Protein AF-A0A941F313-F1 (afdb_monomer_lite)

Radius of gyration: 21.45 Å; chains: 1; bounding box: 63×32×60 Å

Secondary structure (DSSP, 8-state):
-PPPTT--HHHHHHHHHT---HHHHHHHHTHHHHHHTSHHHHHHHHHHHHHHHHHHHHH-S-HHHHHHHHHHHHHHHHHHHHHHHHHHHHHHHH---HHHHHHHHHSB-STT-BHHHHHHHHHHHHHHHHHHHHHHHHHHHHHHHHHTTS-TT---HHHHHHHHHHHHHHHHHHHHHHHHHHHHHHHHHHHHHHHHHHHHHT-

Sequence (203 aa):
MKPPKGLTPEQEKEWKQHHVSLSTLFRIYGGFMGFIESGYFWFALISAIALMSFNQLVFGFESYELIVSIKELLLSTFPSILGFNIGAYALVIGFGDKSVLDKIRAAKGTNNFSLFQTIGGTFAMSVLIQATTFGIAFILHIFIRSFGSVNLFDLSQHGINMANNFTAFILLFFSIYSVALIPKIVLNVFSFSQLFHYFSKNS

Organism: NCBI:txid2006564

Structure (mmCIF, N/CA/C/O backbone):
data_AF-A0A941F313-F1
#
_entry.id   AF-A0A941F313-F1
#
loop_
_atom_site.group_PDB
_atom_site.id
_atom_site.type_symbol
_atom_site.label_atom_id
_atom_site.label_alt_id
_atom_site.label_comp_id
_atom_site.label_asym_id
_atom_site.label_entity_id
_atom_site.label_seq_id
_atom_site.pdbx_PDB_ins_code
_atom_site.Cartn_x
_atom_site.Cartn_y
_atom_site.Cartn_z
_atom_site.occupancy
_atom_site.B_iso_or_equiv
_atom_site.auth_seq_id
_atom_site.auth_comp_id
_atom_site.auth_asym_id
_atom_site.auth_atom_id
_atom_site.pdbx_PDB_model_num
ATOM 1 N N . MET A 1 1 ? -24.349 11.023 -0.914 1.00 52.09 1 MET A N 1
ATOM 2 C CA . MET A 1 1 ? -25.672 10.513 -0.473 1.00 52.09 1 MET A CA 1
ATOM 3 C C . MET A 1 1 ? -26.477 11.665 0.107 1.00 52.09 1 MET A C 1
ATOM 5 O O . MET A 1 1 ? -25.893 12.461 0.827 1.00 52.09 1 MET A O 1
ATOM 9 N N . LYS A 1 2 ? -27.770 11.788 -0.221 1.00 55.38 2 LYS A N 1
ATOM 10 C CA . LYS A 1 2 ? -28.667 12.762 0.430 1.00 55.38 2 LYS A CA 1
ATOM 11 C C . LYS A 1 2 ? -29.110 12.220 1.801 1.00 55.38 2 LYS A C 1
ATOM 13 O O . LYS A 1 2 ? -29.227 10.999 1.917 1.00 55.38 2 LYS A O 1
ATOM 18 N N . PRO A 1 3 ? -29.343 13.079 2.809 1.00 57.69 3 PRO A N 1
ATOM 19 C CA . PRO A 1 3 ? -29.843 12.630 4.102 1.00 57.69 3 PRO A CA 1
ATOM 20 C C . PRO A 1 3 ? -31.217 11.957 3.959 1.00 57.69 3 PRO A C 1
ATOM 22 O O . PRO A 1 3 ? -32.025 12.400 3.133 1.00 57.69 3 PRO A O 1
ATOM 25 N N . PRO A 1 4 ? -31.495 10.898 4.743 1.00 69.44 4 PRO A N 1
ATOM 26 C CA . PRO A 1 4 ? -32.846 10.381 4.930 1.00 69.44 4 PRO A CA 1
ATOM 27 C C . PRO A 1 4 ? -33.814 11.522 5.273 1.00 69.44 4 PRO A C 1
ATOM 29 O O . PRO A 1 4 ? -33.499 12.387 6.090 1.00 69.44 4 PRO A O 1
ATOM 32 N N . LYS A 1 5 ? -34.990 11.552 4.637 1.00 71.44 5 LYS A N 1
ATOM 33 C CA . LYS A 1 5 ? -36.017 12.556 4.955 1.00 71.44 5 LYS A CA 1
ATOM 34 C C . LYS A 1 5 ? -36.589 12.278 6.351 1.00 71.44 5 LYS A C 1
ATOM 36 O O . LYS A 1 5 ? -36.898 11.130 6.649 1.00 71.44 5 LYS A O 1
ATOM 41 N N . GLY A 1 6 ? -36.772 13.325 7.159 1.00 79.00 6 GLY A N 1
ATOM 42 C CA . GLY A 1 6 ? -37.423 13.238 8.475 1.00 79.00 6 GLY A CA 1
ATOM 43 C C . GLY A 1 6 ? -36.493 13.034 9.679 1.00 79.00 6 GLY A C 1
ATOM 44 O O . GLY A 1 6 ? -36.980 12.649 10.735 1.00 79.00 6 GLY A O 1
ATOM 45 N N . LEU A 1 7 ? -35.184 13.276 9.544 1.00 73.31 7 LEU A N 1
ATOM 46 C CA . LEU A 1 7 ? -34.250 13.240 10.678 1.00 73.31 7 LEU A CA 1
ATOM 47 C C . LEU A 1 7 ? -34.512 14.403 11.645 1.00 73.31 7 LEU A C 1
ATOM 49 O O . LEU A 1 7 ? -34.724 15.538 11.213 1.00 73.31 7 LEU A O 1
ATOM 53 N N . THR A 1 8 ? -34.452 14.135 12.950 1.00 84.56 8 THR A N 1
ATOM 54 C CA . THR A 1 8 ? -34.406 15.203 13.960 1.00 84.56 8 THR A CA 1
ATOM 55 C C . THR A 1 8 ? -33.087 15.986 13.847 1.00 84.56 8 THR A C 1
ATOM 57 O O . THR A 1 8 ? -32.112 15.458 13.309 1.00 84.56 8 THR A O 1
ATOM 60 N N . PRO A 1 9 ? -32.986 17.221 14.375 1.00 77.56 9 PRO A N 1
ATOM 61 C CA . PRO A 1 9 ? -31.741 17.998 14.330 1.00 77.56 9 PRO A CA 1
ATOM 62 C C . PRO A 1 9 ? -30.532 17.273 14.947 1.00 77.56 9 PRO A C 1
ATOM 64 O O . PRO A 1 9 ? -29.408 17.424 14.470 1.00 77.56 9 PRO A O 1
ATOM 67 N N . GLU A 1 10 ? -30.755 16.451 15.977 1.00 70.19 10 GLU A N 1
ATOM 68 C CA . GLU A 1 10 ? -29.727 15.599 16.590 1.00 70.19 10 GLU A CA 1
ATOM 69 C C . GLU A 1 10 ? -29.316 14.445 15.671 1.00 70.19 10 GLU A C 1
ATOM 71 O O . GLU A 1 10 ? -28.125 14.227 15.461 1.00 70.19 10 GLU A O 1
ATOM 76 N N . GLN A 1 11 ? -30.279 13.774 15.037 1.00 72.12 11 GLN A N 1
ATOM 77 C CA . GLN A 1 11 ? -30.007 12.701 14.079 1.00 72.12 11 GLN A CA 1
ATOM 78 C C . GLN A 1 11 ? -29.377 13.221 12.781 1.00 72.12 11 GLN A C 1
ATOM 80 O O . GLN A 1 11 ? -28.590 12.525 12.148 1.00 72.12 11 GLN A O 1
ATOM 85 N N . GLU A 1 12 ? -29.684 14.451 12.368 1.00 73.00 12 GLU A N 1
ATOM 86 C CA . GLU A 1 12 ? -29.040 15.099 11.226 1.00 73.00 12 GLU A CA 1
ATOM 87 C C . GLU A 1 12 ? -27.592 15.488 11.560 1.00 73.00 12 GLU A C 1
ATOM 89 O O . GLU A 1 12 ? -26.701 15.380 10.711 1.00 73.00 12 GLU A O 1
ATOM 94 N N . LYS A 1 13 ? -27.334 15.886 12.813 1.00 66.06 13 LYS A N 1
ATOM 95 C CA . LYS A 1 13 ? -25.987 16.137 13.337 1.00 66.06 13 LYS A CA 1
ATOM 96 C C . LYS A 1 13 ? -25.173 14.842 13.417 1.00 66.06 13 LYS A C 1
ATOM 98 O O . LYS A 1 13 ? -24.043 14.833 12.934 1.00 66.06 13 LYS A O 1
ATOM 103 N N . GLU A 1 14 ? -25.754 13.749 13.915 1.00 61.72 14 GLU A N 1
ATOM 104 C CA . GLU A 1 14 ? -25.150 12.410 13.875 1.00 61.72 14 GLU A CA 1
ATOM 105 C C . GLU A 1 14 ? -24.926 11.933 12.433 1.00 61.72 14 GLU A C 1
ATOM 107 O O . GLU A 1 14 ? -23.831 11.501 12.091 1.00 61.72 14 GLU A O 1
ATOM 112 N N . TRP A 1 15 ? -25.900 12.079 11.532 1.00 67.44 15 TRP A N 1
ATOM 113 C CA . TRP A 1 15 ? -25.769 11.667 10.128 1.00 67.44 15 TRP A CA 1
ATOM 114 C C . TRP A 1 15 ? -24.650 12.423 9.395 1.00 67.44 15 TRP A C 1
ATOM 116 O O . TRP A 1 15 ? -23.871 11.816 8.656 1.00 67.44 15 TRP A O 1
ATOM 126 N N . LYS A 1 16 ? 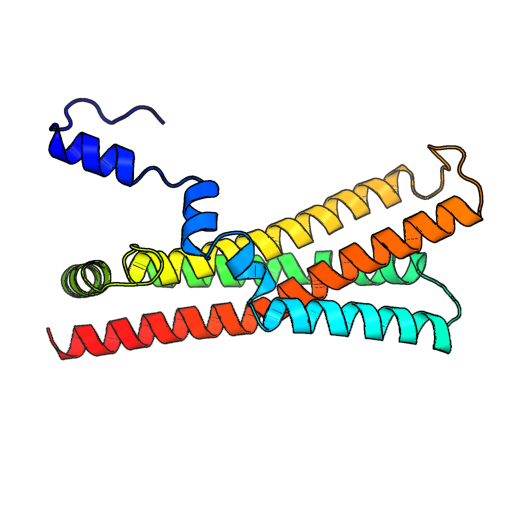-24.516 13.737 9.634 1.00 63.72 16 LYS A N 1
ATOM 127 C CA . LYS A 1 16 ? -23.398 14.544 9.111 1.00 63.72 16 LYS A CA 1
ATOM 128 C C . LYS A 1 16 ? -22.059 14.143 9.743 1.00 63.72 16 LYS A C 1
ATOM 130 O O . LYS A 1 16 ? -21.044 14.175 9.052 1.00 63.72 16 LYS A O 1
ATOM 135 N N . GLN A 1 17 ? -22.044 13.730 11.012 1.00 59.31 17 GLN A N 1
ATOM 136 C CA . GLN A 1 17 ? -20.851 13.201 11.689 1.00 59.31 17 GLN A CA 1
ATOM 137 C C . GLN A 1 17 ? -20.464 11.786 11.224 1.00 59.31 17 GLN A C 1
ATOM 139 O O . GLN A 1 17 ? -19.280 11.453 11.208 1.00 59.31 17 GLN A O 1
ATOM 144 N N . HIS A 1 18 ? -21.430 10.975 10.792 1.00 59.66 18 HIS A N 1
ATOM 145 C CA . HIS A 1 18 ? -21.235 9.618 10.277 1.00 59.66 18 HIS A CA 1
ATOM 146 C C . HIS A 1 18 ? -20.991 9.561 8.761 1.00 59.66 18 HIS A C 1
ATOM 148 O O . HIS A 1 18 ? -20.978 8.473 8.182 1.00 59.66 18 HIS A O 1
ATOM 154 N N . HIS A 1 19 ? -20.752 10.699 8.096 1.00 62.47 19 HIS A N 1
ATOM 155 C CA . HIS A 1 19 ? -20.313 10.694 6.703 1.00 62.47 19 HIS A CA 1
ATOM 156 C C . HIS A 1 19 ? -18.875 10.163 6.615 1.00 62.47 19 HIS A C 1
ATOM 158 O O . HIS A 1 19 ? -17.895 10.875 6.848 1.00 62.47 19 HIS A O 1
ATOM 164 N N . VAL A 1 20 ? -18.747 8.871 6.318 1.00 64.56 20 VAL A N 1
ATOM 165 C CA . VAL A 1 20 ? -17.449 8.207 6.190 1.00 64.56 20 VAL A CA 1
ATOM 166 C C . VAL A 1 20 ? -16.851 8.562 4.831 1.00 64.56 20 VAL A C 1
ATOM 168 O O . VAL A 1 20 ? -17.223 8.005 3.802 1.00 64.56 20 VAL A O 1
ATOM 171 N N . SER A 1 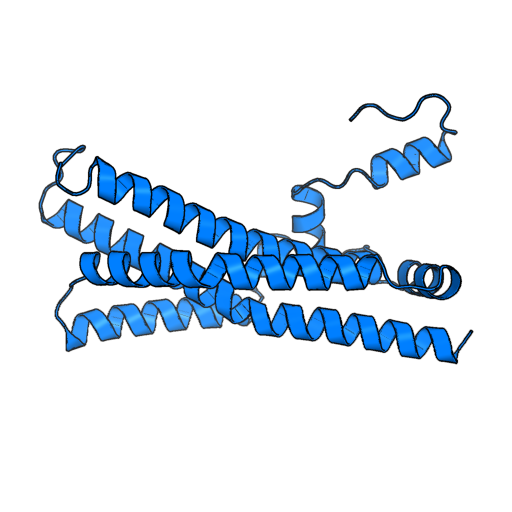21 ? -15.927 9.517 4.823 1.00 79.56 21 SER A N 1
ATOM 172 C CA . SER A 1 21 ? -15.068 9.822 3.680 1.00 79.56 21 SER A CA 1
ATOM 173 C C . SER A 1 21 ? -13.702 9.151 3.845 1.00 79.56 21 SER A C 1
ATOM 175 O O . SER A 1 21 ? -13.268 8.844 4.960 1.00 79.56 21 SER A O 1
ATOM 177 N N . LEU A 1 22 ? -12.966 8.998 2.738 1.00 80.81 22 LEU A N 1
ATOM 178 C CA . LEU A 1 22 ? -11.551 8.604 2.782 1.00 80.81 22 LEU A CA 1
ATOM 179 C C . LEU A 1 22 ? -10.724 9.546 3.673 1.00 80.81 22 LEU A C 1
ATOM 181 O O . LEU A 1 22 ? -9.824 9.095 4.374 1.00 80.81 22 LEU A O 1
ATOM 185 N N . SER A 1 23 ? -11.067 10.838 3.715 1.00 83.06 23 SER A N 1
ATOM 186 C CA . SER A 1 23 ? -10.410 11.804 4.602 1.00 83.06 23 SER A CA 1
ATOM 187 C C . SER A 1 23 ? -10.669 11.527 6.087 1.00 83.06 23 SER A C 1
ATOM 189 O O . SER A 1 23 ? -9.765 11.702 6.902 1.00 83.06 23 SER A O 1
ATOM 191 N N . THR A 1 24 ? -11.858 11.037 6.453 1.00 83.62 24 THR A N 1
ATOM 192 C CA . THR A 1 24 ? -12.152 10.603 7.825 1.00 83.62 24 THR A CA 1
ATOM 193 C C . THR A 1 24 ? -11.325 9.374 8.195 1.00 83.62 24 THR A C 1
ATOM 195 O O . THR A 1 24 ? -10.709 9.373 9.258 1.00 83.62 24 THR A O 1
ATOM 198 N N . LEU A 1 25 ? -11.232 8.367 7.316 1.00 85.44 25 LEU A N 1
ATOM 199 C CA . LEU A 1 25 ? -10.379 7.187 7.536 1.00 85.44 25 LEU A CA 1
ATOM 200 C C . LEU A 1 25 ? -8.902 7.568 7.687 1.00 85.44 25 LEU A C 1
ATOM 202 O O . LEU A 1 25 ? -8.230 7.105 8.608 1.00 85.44 25 LEU A O 1
ATOM 206 N N . PHE A 1 26 ? -8.425 8.478 6.839 1.00 86.06 26 PHE A N 1
ATOM 207 C CA . PHE A 1 26 ? -7.071 9.010 6.917 1.00 86.06 26 PHE A CA 1
ATOM 208 C C . PHE A 1 26 ? -6.812 9.719 8.251 1.00 86.06 26 PHE A C 1
ATOM 210 O O . PHE A 1 26 ? -5.786 9.483 8.884 1.00 86.06 26 PHE A O 1
ATOM 217 N N . ARG A 1 27 ? -7.759 10.533 8.737 1.00 86.00 27 ARG A N 1
ATOM 218 C CA . ARG A 1 27 ? -7.644 11.198 10.044 1.00 86.00 27 ARG A CA 1
ATOM 219 C C . ARG A 1 27 ? -7.661 10.202 11.206 1.00 86.00 27 ARG A C 1
ATOM 221 O O . ARG A 1 27 ? -6.891 10.374 12.145 1.00 86.00 27 ARG A O 1
ATOM 228 N N . ILE A 1 28 ? -8.492 9.158 11.137 1.00 85.25 28 ILE A N 1
ATOM 229 C CA . ILE A 1 28 ? -8.522 8.085 12.145 1.00 85.25 28 ILE A CA 1
ATOM 230 C C . ILE A 1 28 ? -7.154 7.398 12.238 1.00 85.25 28 ILE A C 1
ATOM 232 O O . ILE A 1 28 ? -6.649 7.199 13.339 1.00 85.25 28 ILE A O 1
ATOM 236 N N . TYR A 1 29 ? -6.529 7.108 11.094 1.00 84.62 29 TYR A N 1
ATOM 237 C CA . TYR A 1 29 ? -5.205 6.482 11.026 1.00 84.62 29 TYR A CA 1
ATOM 238 C C . TYR A 1 29 ? -4.069 7.347 11.604 1.00 84.62 29 TYR A C 1
ATOM 240 O O . TYR A 1 29 ? -2.994 6.828 11.883 1.00 84.62 29 TYR A O 1
ATOM 248 N N . GLY A 1 30 ? -4.297 8.649 11.815 1.00 83.50 30 GLY A N 1
ATOM 249 C CA . GLY A 1 30 ? -3.277 9.605 12.269 1.00 83.50 30 GLY A CA 1
ATOM 250 C C . GLY A 1 30 ? -2.768 10.540 11.170 1.00 83.50 30 GLY A C 1
ATOM 251 O O . GLY A 1 30 ? -1.753 11.211 11.343 1.00 83.50 30 GLY A O 1
ATOM 252 N N . GLY A 1 31 ? -3.464 10.600 10.032 1.00 86.38 31 GLY A N 1
ATOM 253 C CA . GLY A 1 31 ? -3.063 11.404 8.884 1.00 86.38 31 GLY A CA 1
ATOM 254 C C . GLY A 1 31 ? -1.699 10.987 8.343 1.00 86.38 31 GLY A C 1
ATOM 255 O O . GLY A 1 31 ? -1.272 9.855 8.544 1.00 86.38 31 GLY A O 1
ATOM 256 N N . PHE A 1 32 ? -1.004 11.910 7.675 1.00 82.00 32 PHE A N 1
ATOM 257 C CA . PHE A 1 32 ? 0.300 11.640 7.058 1.00 82.00 32 PHE A CA 1
ATOM 258 C C . PHE A 1 32 ? 1.376 11.298 8.096 1.00 82.00 32 PHE A C 1
ATOM 260 O O . PHE A 1 32 ? 2.177 10.393 7.875 1.00 82.00 32 PHE A O 1
ATOM 267 N N . MET A 1 33 ? 1.342 11.957 9.259 1.00 80.06 33 MET A N 1
ATOM 268 C CA . MET A 1 33 ? 2.268 11.652 10.352 1.00 80.06 33 MET A CA 1
ATOM 269 C C . MET A 1 33 ? 2.080 10.229 10.872 1.00 80.06 33 MET A C 1
ATOM 271 O O . MET A 1 33 ? 3.067 9.527 11.049 1.00 80.06 33 MET A O 1
ATOM 275 N N . GLY A 1 34 ? 0.840 9.736 10.966 1.00 80.19 34 GLY A N 1
ATOM 276 C CA . GLY A 1 34 ? 0.574 8.341 11.331 1.00 80.19 34 GLY A CA 1
ATOM 277 C C . GLY A 1 34 ? 1.206 7.308 10.383 1.00 80.19 34 GLY A C 1
ATOM 278 O O . GLY A 1 34 ? 1.482 6.183 10.800 1.00 80.19 34 GLY A O 1
ATOM 279 N N . PHE A 1 35 ? 1.481 7.668 9.122 1.00 81.38 35 PHE A N 1
ATOM 280 C CA . PHE A 1 35 ? 2.252 6.814 8.210 1.00 81.38 35 PHE A CA 1
ATOM 281 C C . PHE A 1 35 ? 3.739 6.841 8.542 1.00 81.38 35 PHE A C 1
ATOM 283 O O . PHE A 1 35 ? 4.324 5.780 8.753 1.00 81.38 35 PHE A O 1
ATOM 290 N N . ILE A 1 36 ? 4.334 8.033 8.596 1.00 83.12 36 ILE A N 1
ATOM 291 C CA . ILE A 1 36 ? 5.783 8.203 8.769 1.00 83.12 36 ILE A CA 1
ATOM 292 C C . ILE A 1 36 ? 6.237 7.757 10.158 1.00 83.12 36 ILE A C 1
ATOM 294 O O . ILE A 1 36 ? 7.287 7.143 10.289 1.00 83.12 36 ILE A O 1
ATOM 298 N N . GLU A 1 37 ? 5.449 8.003 11.198 1.00 84.62 37 GLU A N 1
ATOM 299 C CA . GLU A 1 37 ? 5.772 7.572 12.561 1.00 84.62 37 GLU A CA 1
ATOM 300 C C . GLU A 1 37 ? 5.622 6.055 12.745 1.00 84.62 37 GLU A C 1
ATOM 302 O O . GLU A 1 37 ? 6.087 5.492 13.736 1.00 84.62 37 GLU A O 1
ATOM 307 N N . SER A 1 38 ? 4.998 5.353 11.791 1.00 86.31 38 SER A N 1
ATOM 308 C CA . SER A 1 38 ? 4.838 3.907 11.894 1.00 86.31 38 SER A CA 1
ATOM 309 C C . SER A 1 38 ? 6.169 3.184 11.665 1.00 86.31 38 SER A C 1
ATOM 311 O O . SER A 1 38 ? 6.825 3.354 10.639 1.00 86.31 38 SER A O 1
ATOM 313 N N . GLY A 1 39 ? 6.539 2.284 12.583 1.00 90.06 39 GLY A N 1
ATOM 314 C CA . GLY A 1 39 ? 7.723 1.430 12.409 1.00 90.06 39 GLY A CA 1
ATOM 315 C C . GLY A 1 39 ? 7.681 0.598 11.118 1.00 90.06 39 GLY A C 1
ATOM 316 O O . GLY A 1 39 ? 8.715 0.338 10.512 1.00 90.06 39 GLY A O 1
ATOM 317 N N . TYR A 1 40 ? 6.479 0.258 10.640 1.00 92.81 40 TYR A N 1
ATOM 318 C CA . TYR A 1 40 ? 6.262 -0.437 9.368 1.00 92.81 40 TYR A CA 1
ATOM 319 C C . TYR A 1 40 ? 6.715 0.377 8.149 1.00 92.81 40 TYR A C 1
ATOM 321 O O . TYR A 1 40 ? 7.214 -0.204 7.189 1.00 92.81 40 TYR A O 1
ATOM 329 N N . PHE A 1 41 ? 6.553 1.706 8.176 1.00 94.12 41 PHE A N 1
ATOM 330 C CA . PHE A 1 41 ? 6.991 2.582 7.089 1.00 94.12 41 PHE A CA 1
ATOM 331 C C . PHE A 1 41 ? 8.514 2.587 6.979 1.00 94.12 41 PHE A C 1
ATOM 333 O O . PHE A 1 41 ? 9.051 2.324 5.906 1.00 94.12 41 PHE A O 1
ATOM 340 N N . TRP A 1 42 ? 9.211 2.809 8.097 1.00 95.19 42 TRP A N 1
ATOM 341 C CA . TRP A 1 42 ? 10.676 2.807 8.124 1.00 95.19 42 TRP A CA 1
ATOM 342 C C . TRP A 1 42 ? 11.256 1.438 7.802 1.00 95.19 42 TRP A C 1
ATOM 344 O O . TRP A 1 42 ? 12.210 1.352 7.033 1.00 95.19 42 TRP A O 1
ATOM 354 N N . PHE A 1 43 ? 10.647 0.366 8.313 1.00 95.75 43 PHE A N 1
ATOM 355 C CA . PHE A 1 43 ? 11.015 -0.995 7.938 1.00 95.75 43 PHE A CA 1
ATOM 356 C C . PHE A 1 43 ? 10.913 -1.207 6.422 1.00 95.75 43 PHE A C 1
ATOM 358 O O . PHE A 1 43 ? 11.860 -1.702 5.811 1.00 95.75 43 PHE A O 1
ATOM 365 N N . ALA A 1 44 ? 9.804 -0.795 5.801 1.00 97.00 44 ALA A N 1
ATOM 366 C CA . ALA A 1 44 ? 9.616 -0.930 4.361 1.00 97.00 44 ALA A CA 1
ATOM 367 C C . ALA A 1 44 ? 10.595 -0.069 3.556 1.00 97.00 44 ALA A C 1
ATOM 369 O O . ALA A 1 44 ? 11.157 -0.547 2.574 1.00 97.00 44 ALA A O 1
ATOM 370 N N . LEU A 1 45 ? 10.837 1.169 3.990 1.00 96.69 45 LEU A N 1
ATOM 371 C CA . LEU A 1 45 ? 11.765 2.088 3.336 1.00 96.69 45 LEU A CA 1
ATOM 372 C C . LEU A 1 45 ? 13.200 1.554 3.368 1.00 96.69 45 LEU A C 1
ATOM 374 O O . LEU A 1 45 ? 13.838 1.447 2.324 1.00 96.69 45 LEU A O 1
ATOM 378 N N . ILE A 1 46 ? 13.687 1.174 4.552 1.00 97.25 46 ILE A N 1
ATOM 379 C CA . ILE A 1 46 ? 15.041 0.638 4.733 1.00 97.25 46 ILE A CA 1
ATOM 380 C C . ILE A 1 46 ? 15.198 -0.666 3.948 1.00 97.25 46 ILE A C 1
ATOM 382 O O . ILE A 1 46 ? 16.192 -0.836 3.248 1.00 97.25 46 ILE A O 1
ATOM 386 N N . SER A 1 47 ? 14.203 -1.558 4.000 1.00 96.62 47 SER A N 1
ATOM 387 C CA . SER A 1 47 ? 14.241 -2.827 3.264 1.00 96.62 47 SER A CA 1
ATOM 388 C C . SER A 1 47 ? 14.240 -2.618 1.748 1.00 96.62 47 SER A C 1
ATOM 390 O O . SER A 1 47 ? 14.983 -3.294 1.043 1.00 96.62 47 SER A O 1
ATOM 392 N N . ALA A 1 48 ? 13.454 -1.665 1.235 1.00 96.56 48 ALA A N 1
ATOM 393 C CA . ALA A 1 48 ? 13.426 -1.344 -0.190 1.00 96.56 48 ALA A CA 1
ATOM 394 C C . ALA A 1 48 ? 14.771 -0.783 -0.671 1.00 96.56 48 ALA A C 1
ATOM 396 O O . ALA A 1 48 ? 15.279 -1.221 -1.701 1.00 96.56 48 ALA A O 1
ATOM 397 N N . ILE A 1 49 ? 15.374 0.136 0.092 1.00 95.62 49 ILE A N 1
ATOM 398 C CA . ILE A 1 49 ? 16.707 0.675 -0.213 1.00 95.62 49 ILE A CA 1
ATOM 399 C C . ILE A 1 49 ? 17.749 -0.448 -0.176 1.00 95.62 49 ILE A C 1
ATOM 401 O O . ILE A 1 49 ? 18.507 -0.600 -1.129 1.00 95.62 49 ILE A O 1
ATOM 405 N N . ALA A 1 50 ? 17.751 -1.271 0.875 1.00 95.31 50 ALA A N 1
ATOM 406 C CA . ALA A 1 50 ? 18.703 -2.366 1.028 1.00 95.31 50 ALA A CA 1
ATOM 407 C C . ALA A 1 50 ? 18.615 -3.379 -0.125 1.00 95.31 50 ALA A C 1
ATOM 409 O O . ALA A 1 50 ? 19.641 -3.767 -0.677 1.00 95.31 50 ALA A O 1
ATOM 410 N N . LEU A 1 51 ? 17.403 -3.770 -0.528 1.00 93.12 51 LEU A N 1
ATOM 411 C CA . LEU A 1 51 ? 17.190 -4.698 -1.641 1.00 93.12 51 LEU A CA 1
ATOM 412 C C . LEU A 1 51 ? 17.559 -4.087 -2.998 1.00 93.12 51 LEU A C 1
ATOM 414 O O . LEU A 1 51 ? 18.142 -4.786 -3.824 1.00 93.12 51 LEU A O 1
ATOM 418 N N . MET A 1 52 ? 17.286 -2.797 -3.221 1.00 92.25 52 MET A N 1
ATOM 419 C CA . MET A 1 52 ? 17.738 -2.082 -4.423 1.00 92.25 52 MET A CA 1
ATOM 420 C C . MET A 1 52 ? 19.269 -2.040 -4.500 1.00 92.25 52 MET A C 1
ATOM 422 O O . MET A 1 52 ? 19.845 -2.390 -5.529 1.00 92.25 52 MET A O 1
ATOM 426 N N . SER A 1 53 ? 19.940 -1.669 -3.405 1.00 91.25 53 SER A N 1
ATOM 427 C CA . SER A 1 53 ? 21.405 -1.653 -3.335 1.00 91.25 53 SER A CA 1
ATOM 428 C C . SER A 1 53 ? 22.002 -3.049 -3.511 1.00 91.25 53 SER A C 1
ATOM 430 O O . SER A 1 53 ? 22.996 -3.209 -4.214 1.00 91.25 53 SER A O 1
ATOM 432 N N . PHE A 1 54 ? 21.383 -4.074 -2.923 1.00 90.12 54 PHE A N 1
ATOM 433 C CA . PHE A 1 54 ? 21.806 -5.461 -3.094 1.00 90.12 54 PHE A CA 1
ATOM 434 C C . PHE A 1 54 ? 21.650 -5.935 -4.545 1.00 90.12 54 PHE A C 1
ATOM 436 O O . PHE A 1 54 ? 22.583 -6.512 -5.099 1.00 90.12 54 PHE A O 1
ATOM 443 N N . ASN A 1 55 ? 20.514 -5.644 -5.188 1.00 87.00 55 ASN A N 1
ATOM 444 C CA . ASN A 1 55 ? 20.290 -5.976 -6.596 1.00 87.00 55 ASN A CA 1
ATOM 445 C C . ASN A 1 55 ? 21.343 -5.318 -7.502 1.00 87.00 55 ASN A C 1
ATOM 447 O O . ASN A 1 55 ? 21.918 -5.986 -8.360 1.00 87.00 55 ASN A O 1
ATOM 451 N N . GLN A 1 56 ? 21.661 -4.045 -7.245 1.00 86.31 56 GLN A N 1
ATOM 452 C CA . GLN A 1 56 ? 22.714 -3.323 -7.953 1.00 86.31 56 GLN A CA 1
ATOM 453 C C . GLN A 1 56 ? 24.098 -3.971 -7.781 1.00 86.31 56 GLN A C 1
ATOM 455 O O . GLN A 1 56 ? 24.841 -4.053 -8.756 1.00 86.31 56 GLN A O 1
ATOM 460 N N . LEU A 1 57 ? 24.449 -4.421 -6.572 1.00 88.44 57 LEU A N 1
ATOM 461 C CA . LEU A 1 57 ? 25.760 -5.012 -6.278 1.00 88.44 57 LEU A CA 1
ATOM 462 C C . LEU A 1 57 ? 25.942 -6.422 -6.856 1.00 88.44 57 LEU A C 1
ATOM 464 O O . LEU A 1 57 ? 27.055 -6.767 -7.242 1.00 88.44 57 LEU A O 1
ATOM 468 N N . VAL A 1 58 ? 24.882 -7.237 -6.886 1.00 85.44 58 VAL A N 1
ATOM 469 C CA . VAL A 1 58 ? 24.975 -8.663 -7.252 1.00 85.44 58 VAL A CA 1
ATOM 470 C C . VAL A 1 58 ? 24.711 -8.913 -8.733 1.00 85.44 58 VAL A C 1
ATOM 472 O O . VAL A 1 58 ? 25.445 -9.677 -9.353 1.00 85.44 58 VAL A O 1
ATOM 475 N N . PHE A 1 59 ? 23.670 -8.296 -9.295 1.00 77.31 59 PHE A N 1
ATOM 476 C CA . PHE A 1 59 ? 23.187 -8.620 -10.643 1.00 77.31 59 PHE A CA 1
ATOM 477 C C . PHE A 1 59 ? 23.540 -7.559 -11.685 1.00 77.31 59 PHE A C 1
ATOM 479 O O . PHE A 1 59 ? 23.448 -7.827 -12.873 1.00 77.31 59 PHE A O 1
ATOM 486 N N . GLY A 1 60 ? 23.978 -6.370 -11.257 1.00 70.75 60 GLY A N 1
ATOM 487 C CA . GLY A 1 60 ? 24.269 -5.267 -12.169 1.00 70.75 60 GLY A CA 1
ATOM 488 C C . GLY A 1 60 ? 22.995 -4.696 -12.797 1.00 70.75 60 GLY A C 1
ATOM 489 O O . GLY A 1 60 ? 22.637 -5.042 -13.907 1.00 70.75 60 GLY A O 1
ATOM 490 N N . PHE A 1 61 ? 22.324 -3.787 -12.082 1.00 68.19 61 PHE A N 1
ATOM 491 C CA . PHE A 1 61 ? 21.213 -2.939 -12.557 1.00 68.19 61 PHE A CA 1
ATOM 492 C C . PHE A 1 61 ? 20.233 -3.555 -13.583 1.00 68.19 61 PHE A C 1
ATOM 494 O O . PHE A 1 61 ? 20.069 -3.048 -14.691 1.00 68.19 61 PHE A O 1
ATOM 501 N N . GLU A 1 62 ? 19.462 -4.558 -13.164 1.00 82.88 62 GLU A N 1
ATOM 502 C CA . GLU A 1 62 ? 18.336 -5.092 -13.951 1.00 82.88 62 GLU A CA 1
ATOM 503 C C . GLU A 1 62 ? 16.982 -4.684 -13.353 1.00 82.88 62 GLU A C 1
ATOM 505 O O . GLU A 1 62 ? 16.113 -5.494 -13.027 1.00 82.88 62 GLU A O 1
ATOM 510 N N . SER A 1 63 ? 16.772 -3.374 -13.186 1.00 88.12 63 SER A N 1
ATOM 511 C CA . SER A 1 63 ? 15.558 -2.852 -12.539 1.00 88.12 63 SER A CA 1
ATOM 512 C C . SER A 1 63 ? 14.268 -3.157 -13.301 1.00 88.12 63 SER A C 1
ATOM 514 O O . SER A 1 63 ? 13.210 -3.245 -12.682 1.00 88.12 63 SER A O 1
ATOM 516 N N . TYR A 1 64 ? 14.340 -3.371 -14.617 1.00 90.12 64 TYR A N 1
ATOM 517 C CA . TYR A 1 64 ? 13.184 -3.813 -15.396 1.00 90.12 64 TYR A CA 1
ATOM 518 C C . TYR A 1 64 ? 12.738 -5.234 -15.018 1.00 90.12 64 TYR A C 1
ATOM 520 O O . TYR A 1 64 ? 11.553 -5.458 -14.773 1.00 90.12 64 TYR A O 1
ATOM 528 N N . GLU A 1 65 ? 13.669 -6.183 -14.895 1.00 90.06 65 GLU A N 1
ATOM 529 C CA . GLU A 1 65 ? 13.344 -7.558 -14.493 1.00 90.06 65 GLU A CA 1
ATOM 530 C C . GLU A 1 65 ? 12.793 -7.616 -13.068 1.00 90.06 65 GLU A C 1
ATOM 532 O O . GLU A 1 65 ? 11.823 -8.330 -12.786 1.00 90.06 65 GLU A O 1
ATOM 537 N N . LEU A 1 66 ? 13.350 -6.788 -12.179 1.00 91.50 66 LEU A N 1
ATOM 538 C CA . LEU A 1 66 ? 12.841 -6.622 -10.824 1.00 91.50 66 LEU A CA 1
ATOM 539 C C . LEU A 1 66 ? 11.389 -6.114 -10.828 1.00 91.50 66 LEU A C 1
ATOM 541 O O . LEU A 1 66 ? 10.551 -6.653 -10.105 1.00 91.50 66 LEU A O 1
ATOM 545 N N . ILE A 1 67 ? 11.062 -5.126 -11.670 1.00 94.56 67 ILE A N 1
ATOM 546 C CA . ILE A 1 67 ? 9.684 -4.638 -11.837 1.00 94.56 67 ILE A CA 1
ATOM 547 C C . ILE A 1 67 ? 8.755 -5.765 -12.286 1.00 94.56 67 ILE A C 1
ATOM 549 O O . ILE A 1 67 ? 7.684 -5.934 -11.698 1.00 94.56 67 ILE A O 1
ATOM 553 N N . VAL A 1 68 ? 9.140 -6.524 -13.317 1.00 94.62 68 VAL A N 1
ATOM 554 C CA . VAL A 1 68 ? 8.321 -7.620 -13.857 1.00 94.62 68 VAL A CA 1
ATOM 555 C C . VAL A 1 68 ? 8.056 -8.667 -12.775 1.00 94.62 68 VAL A C 1
ATOM 557 O O . VAL A 1 68 ? 6.897 -9.012 -12.541 1.00 94.62 68 VAL A O 1
ATOM 560 N N . SER A 1 69 ? 9.098 -9.065 -12.045 1.00 93.62 69 SER A N 1
ATOM 561 C CA . SER A 1 69 ? 9.022 -10.070 -10.981 1.00 93.62 69 SER A CA 1
ATOM 562 C C . SER A 1 69 ? 8.123 -9.629 -9.822 1.00 93.62 69 SER A C 1
ATOM 564 O O . SER A 1 69 ? 7.226 -10.364 -9.404 1.00 93.62 69 SER A O 1
ATOM 566 N N . ILE A 1 70 ? 8.310 -8.404 -9.312 1.00 95.25 70 ILE A N 1
ATOM 567 C CA . ILE A 1 70 ? 7.498 -7.878 -8.203 1.00 95.25 70 ILE A CA 1
ATOM 568 C C . ILE A 1 70 ? 6.037 -7.743 -8.634 1.00 95.25 70 ILE A C 1
ATOM 570 O O . ILE A 1 70 ? 5.132 -8.153 -7.909 1.00 95.25 70 ILE A O 1
ATOM 574 N N . LYS A 1 71 ? 5.790 -7.195 -9.825 1.00 96.56 71 LYS A N 1
ATOM 575 C CA . LYS A 1 71 ? 4.445 -7.046 -10.388 1.00 96.56 71 LYS A CA 1
ATOM 576 C C . LYS A 1 71 ? 3.714 -8.386 -10.458 1.00 96.56 71 LYS A C 1
ATOM 578 O O . LYS A 1 71 ? 2.552 -8.465 -10.069 1.00 96.56 71 LYS A O 1
ATOM 583 N N . GLU A 1 72 ? 4.361 -9.426 -10.973 1.00 96.44 72 GLU A N 1
ATOM 584 C CA . GLU A 1 72 ? 3.764 -10.760 -11.097 1.00 96.44 72 GLU A CA 1
ATOM 585 C C . GLU A 1 72 ? 3.467 -11.387 -9.734 1.00 96.44 72 GLU A C 1
ATOM 587 O O . GLU A 1 72 ? 2.386 -11.950 -9.529 1.00 96.44 72 GLU A O 1
ATOM 592 N N . LEU A 1 73 ? 4.369 -11.205 -8.768 1.00 96.31 73 LEU A N 1
ATOM 593 C CA . LEU A 1 73 ? 4.137 -11.619 -7.390 1.00 96.31 73 LEU A CA 1
ATOM 594 C C . LEU A 1 73 ? 2.922 -10.900 -6.786 1.00 96.31 73 LEU A C 1
ATOM 596 O O . LEU A 1 73 ? 2.054 -11.543 -6.198 1.00 96.31 73 LEU A O 1
ATOM 600 N N . LEU A 1 74 ? 2.809 -9.582 -6.963 1.00 96.94 74 LEU A N 1
ATOM 601 C CA . LEU A 1 74 ? 1.662 -8.812 -6.476 1.00 96.94 74 LEU A CA 1
ATOM 602 C C . LEU A 1 74 ? 0.352 -9.284 -7.114 1.00 96.94 74 LEU A C 1
ATOM 604 O O . LEU A 1 74 ? -0.622 -9.528 -6.406 1.00 96.94 74 LEU A O 1
ATOM 608 N N . LEU A 1 75 ? 0.323 -9.451 -8.438 1.00 97.31 75 LEU A N 1
ATOM 609 C CA . LEU A 1 75 ? -0.886 -9.858 -9.158 1.00 97.31 75 LEU A CA 1
ATOM 610 C C . LEU A 1 75 ? -1.365 -11.266 -8.792 1.00 97.31 75 LEU A C 1
ATOM 612 O O . LEU A 1 75 ? -2.569 -11.514 -8.812 1.00 97.31 75 LEU A O 1
ATOM 616 N N . SER A 1 76 ? -0.446 -12.168 -8.447 1.00 96.81 76 SER A N 1
ATOM 617 C CA . SER A 1 76 ? -0.774 -13.542 -8.050 1.00 96.81 76 SER A CA 1
ATOM 618 C C . SER A 1 76 ? -1.160 -13.677 -6.573 1.00 96.81 76 SER A C 1
ATOM 620 O O . SER A 1 76 ? -1.973 -14.534 -6.236 1.00 96.81 76 SER A O 1
ATOM 622 N N . THR A 1 77 ? -0.621 -12.835 -5.684 1.00 94.94 77 THR A N 1
ATOM 623 C CA . THR A 1 77 ? -0.787 -13.006 -4.227 1.00 94.94 77 THR A CA 1
ATOM 624 C C . THR A 1 77 ? -1.778 -12.033 -3.586 1.00 94.94 77 THR A C 1
ATOM 626 O O . THR A 1 77 ? -2.534 -12.424 -2.692 1.00 94.94 77 THR A O 1
ATOM 629 N N . PHE A 1 78 ? -1.830 -10.773 -4.031 1.00 94.69 78 PHE A N 1
ATOM 630 C CA . PHE A 1 78 ? -2.625 -9.740 -3.356 1.00 94.69 78 PHE A CA 1
ATOM 631 C C . PHE A 1 78 ? -4.141 -9.924 -3.457 1.00 94.69 78 PHE A C 1
ATOM 633 O O . PHE A 1 78 ? -4.800 -9.594 -2.471 1.00 94.69 78 PHE A O 1
A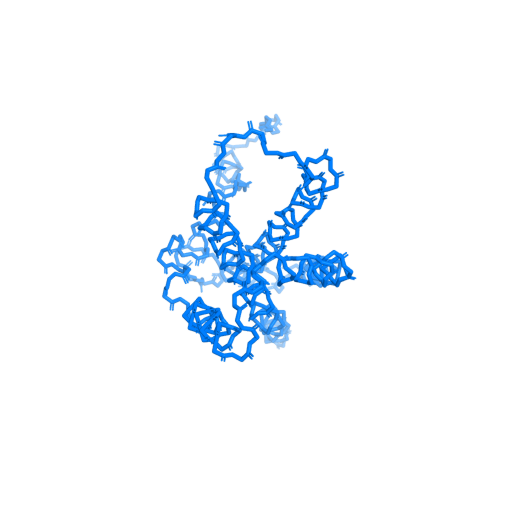TOM 640 N N . PRO A 1 79 ? -4.733 -10.468 -4.540 1.00 95.38 79 PRO A N 1
ATOM 641 C CA . PRO A 1 79 ? -6.170 -10.742 -4.561 1.00 95.38 79 PRO A CA 1
ATOM 642 C C . PRO A 1 79 ? -6.619 -11.631 -3.393 1.00 95.38 79 PRO A C 1
ATOM 644 O O . PRO A 1 79 ? -7.603 -11.321 -2.722 1.00 95.38 79 PRO A O 1
ATOM 647 N N . SER A 1 80 ? -5.852 -12.682 -3.090 1.00 94.19 80 SER A N 1
ATOM 648 C CA . SER A 1 80 ? -6.125 -13.591 -1.972 1.00 94.19 80 SER A CA 1
ATOM 649 C C . SER A 1 80 ? -5.959 -12.901 -0.616 1.00 94.19 80 SER A C 1
ATOM 651 O O . SER A 1 80 ? -6.812 -13.052 0.258 1.00 94.19 80 SER A O 1
ATOM 653 N N . ILE A 1 81 ? -4.901 -12.098 -0.445 1.00 92.44 81 ILE A N 1
ATOM 654 C CA . ILE A 1 81 ? -4.651 -11.335 0.792 1.00 92.44 81 ILE A CA 1
ATOM 655 C C . ILE A 1 81 ? -5.768 -10.311 1.035 1.00 92.44 81 ILE A C 1
ATOM 657 O O . ILE A 1 81 ? -6.286 -10.205 2.146 1.00 92.44 81 ILE A O 1
ATOM 661 N N . LEU A 1 82 ? -6.175 -9.578 -0.002 1.00 93.75 82 LEU A N 1
ATOM 662 C CA . LEU A 1 82 ? -7.260 -8.601 0.072 1.00 93.75 82 LEU A CA 1
ATOM 663 C C . LEU A 1 82 ? -8.599 -9.273 0.372 1.00 93.75 82 LEU A C 1
ATOM 665 O O . LEU A 1 82 ? -9.332 -8.790 1.232 1.00 93.75 82 LEU A O 1
ATOM 669 N N . GLY A 1 83 ? -8.899 -10.401 -0.279 1.00 91.31 83 GLY A N 1
ATOM 670 C CA . GLY A 1 83 ? -10.098 -11.191 -0.001 1.00 91.31 83 GLY A CA 1
ATOM 671 C C . GLY A 1 83 ? -10.152 -11.666 1.451 1.00 91.31 83 GLY A C 1
ATOM 672 O O . GLY A 1 83 ? -11.169 -11.482 2.121 1.00 91.31 83 GLY A O 1
ATOM 673 N N . PHE A 1 84 ? -9.036 -12.189 1.969 1.00 89.38 84 PHE A N 1
ATOM 674 C CA . PHE A 1 84 ? -8.911 -12.575 3.374 1.00 89.38 84 PHE A CA 1
ATOM 675 C C . PHE A 1 84 ? -9.133 -11.386 4.318 1.00 89.38 84 PHE A C 1
ATOM 677 O O . PHE A 1 84 ? -9.930 -11.487 5.250 1.00 89.38 84 PHE A O 1
ATOM 684 N N . ASN A 1 85 ? -8.497 -10.240 4.060 1.00 90.00 85 ASN A N 1
ATOM 685 C CA . ASN A 1 85 ? -8.628 -9.064 4.920 1.00 90.00 85 ASN A CA 1
ATOM 686 C C . ASN A 1 85 ? -10.054 -8.490 4.891 1.00 90.00 85 ASN A C 1
ATOM 688 O O . ASN A 1 85 ? -10.620 -8.185 5.936 1.00 90.00 85 ASN A O 1
ATOM 692 N N . ILE A 1 86 ? -10.694 -8.392 3.726 1.00 88.81 86 ILE A N 1
ATOM 693 C CA . ILE A 1 86 ? -12.093 -7.942 3.641 1.00 88.81 86 ILE A CA 1
ATOM 694 C C . ILE A 1 86 ? -13.021 -8.920 4.377 1.00 88.81 86 ILE A C 1
ATOM 696 O O . ILE A 1 86 ? -13.907 -8.483 5.112 1.00 88.81 86 ILE A O 1
ATOM 700 N N . GLY A 1 87 ? -12.786 -10.230 4.247 1.00 87.44 87 GLY A N 1
ATOM 701 C CA . GLY A 1 87 ? -13.521 -11.256 4.988 1.00 87.44 87 GLY A CA 1
ATOM 702 C C . GLY A 1 87 ? -13.358 -11.119 6.504 1.00 87.44 87 GLY A C 1
ATOM 703 O O . GLY A 1 87 ? -14.351 -11.084 7.230 1.00 87.44 87 GLY A O 1
ATOM 704 N N . ALA A 1 88 ? -12.124 -10.956 6.988 1.00 83.50 88 ALA A N 1
ATOM 705 C CA . ALA A 1 88 ? -11.838 -10.734 8.404 1.00 83.50 88 ALA A CA 1
ATOM 706 C C . ALA A 1 88 ? -12.526 -9.464 8.936 1.00 83.50 88 ALA A C 1
ATOM 708 O O . ALA A 1 88 ? -13.089 -9.477 10.030 1.00 83.50 88 ALA A O 1
ATOM 709 N N . TYR A 1 89 ? -12.545 -8.388 8.146 1.00 82.81 89 TYR A N 1
ATOM 710 C CA . TYR A 1 89 ? -13.248 -7.154 8.500 1.00 82.81 89 TYR A CA 1
ATOM 711 C C . TYR A 1 89 ? -14.757 -7.349 8.617 1.00 82.81 89 TYR A C 1
ATOM 713 O O . TYR A 1 89 ? -15.373 -6.892 9.578 1.00 82.81 89 TYR A O 1
ATOM 721 N N . ALA A 1 90 ? -15.351 -8.044 7.645 1.00 83.81 90 ALA A N 1
ATOM 722 C CA . ALA A 1 90 ? -16.776 -8.336 7.636 1.00 83.81 90 ALA A CA 1
ATOM 723 C C . ALA A 1 90 ? -17.180 -9.188 8.847 1.00 83.81 90 ALA A C 1
ATOM 725 O O . ALA A 1 90 ? -18.216 -8.922 9.449 1.00 83.81 90 ALA A O 1
ATOM 726 N N . LEU A 1 91 ? -16.343 -10.150 9.251 1.00 78.69 91 LEU A N 1
ATOM 727 C CA . LEU A 1 91 ? -16.552 -10.926 10.475 1.00 78.69 91 LEU A CA 1
ATOM 728 C C . LEU A 1 91 ? -16.481 -10.039 11.722 1.00 78.69 91 LEU A C 1
ATOM 730 O O . LEU A 1 91 ? -17.384 -10.085 12.548 1.00 78.69 91 LEU A O 1
ATOM 734 N N . VAL A 1 92 ? -15.457 -9.190 11.835 1.00 75.06 92 VAL A N 1
ATOM 735 C CA . VAL A 1 92 ? -15.285 -8.267 12.971 1.00 75.06 92 VAL A CA 1
ATOM 736 C C . VAL A 1 92 ? -16.469 -7.306 13.126 1.00 75.06 92 VAL A C 1
ATOM 738 O O . VAL A 1 92 ? -16.903 -7.048 14.244 1.00 75.06 92 VAL A O 1
ATOM 741 N N . ILE A 1 93 ? -17.014 -6.781 12.027 1.00 74.31 93 ILE A N 1
ATOM 742 C CA . ILE A 1 93 ? -18.171 -5.874 12.084 1.00 74.31 93 ILE A CA 1
ATOM 743 C C . ILE A 1 93 ? -19.488 -6.639 12.258 1.00 74.31 93 ILE A C 1
ATOM 745 O O . ILE A 1 93 ? -20.404 -6.142 12.912 1.00 74.31 93 ILE A O 1
ATOM 749 N N . GLY A 1 94 ? -19.605 -7.812 11.634 1.00 73.75 94 GLY A N 1
ATOM 750 C CA . GLY A 1 94 ? -20.830 -8.608 11.610 1.00 73.75 94 GLY A CA 1
ATOM 751 C C . GLY A 1 94 ? -21.089 -9.376 12.904 1.00 73.75 94 GLY A C 1
ATOM 752 O O . GLY A 1 94 ? -22.245 -9.642 13.226 1.00 73.75 94 GLY A O 1
ATOM 753 N N . PHE A 1 95 ? -20.042 -9.706 13.661 1.00 67.75 95 PHE A N 1
ATOM 754 C CA . PHE A 1 95 ? -20.156 -10.398 14.938 1.00 67.75 95 PHE A CA 1
ATOM 755 C C . PHE A 1 95 ? -20.104 -9.415 16.109 1.00 67.75 95 PHE A C 1
ATOM 757 O O . PHE A 1 95 ? -19.054 -8.869 16.445 1.00 67.75 95 PHE A O 1
ATOM 764 N N . GLY A 1 96 ? -21.236 -9.243 16.792 1.00 65.19 96 GLY A N 1
ATOM 765 C CA . GLY A 1 96 ? -21.235 -8.669 18.130 1.00 65.19 96 GLY A CA 1
ATOM 766 C C . GLY A 1 96 ? -22.620 -8.516 18.745 1.00 65.19 96 GLY A C 1
ATOM 767 O O . GLY A 1 96 ? -23.554 -8.052 18.095 1.00 65.19 96 GLY A O 1
ATOM 768 N N . ASP A 1 97 ? -22.738 -8.873 20.025 1.00 75.25 97 ASP A N 1
ATOM 769 C CA . ASP A 1 97 ? -23.879 -8.476 20.847 1.00 75.25 97 ASP A CA 1
ATOM 770 C C . ASP A 1 97 ? -23.947 -6.941 20.894 1.00 75.25 97 ASP A C 1
ATOM 772 O O . ASP A 1 97 ? -22.939 -6.266 21.134 1.00 75.25 97 ASP A O 1
ATOM 776 N N . LYS A 1 98 ? -25.137 -6.381 20.655 1.00 77.19 98 LYS A N 1
ATOM 777 C CA . LYS A 1 98 ? -25.376 -4.934 20.642 1.00 77.19 98 LYS A CA 1
ATOM 778 C C . LYS A 1 98 ? -24.910 -4.274 21.945 1.00 77.19 98 LYS A C 1
ATOM 780 O O . LYS A 1 98 ? -24.297 -3.212 21.896 1.00 77.19 98 LYS A O 1
ATOM 785 N N . SER A 1 99 ? -25.117 -4.938 23.084 1.00 76.44 99 SER A N 1
ATOM 786 C CA . SER A 1 99 ? -24.706 -4.447 24.405 1.00 76.44 99 SER A CA 1
ATOM 787 C C . SER A 1 99 ? -23.183 -4.320 24.546 1.00 76.44 99 SER A C 1
ATOM 789 O O . SER A 1 99 ? -22.678 -3.347 25.111 1.00 76.44 99 SER A O 1
ATOM 791 N N . VAL A 1 100 ? -22.435 -5.267 23.977 1.00 75.94 100 VAL A N 1
ATOM 792 C CA . VAL A 1 100 ? -20.967 -5.268 23.961 1.00 75.94 100 VAL A CA 1
ATOM 793 C C . VAL A 1 100 ? -20.439 -4.217 22.988 1.00 75.94 100 VAL A C 1
ATOM 795 O O . VAL A 1 100 ? -19.524 -3.461 23.323 1.00 75.94 100 VAL A O 1
ATOM 798 N N . LEU A 1 101 ? -21.039 -4.116 21.800 1.00 77.31 101 LEU A N 1
ATOM 799 C CA . LEU A 1 101 ? -20.663 -3.116 20.801 1.00 77.31 101 LEU A CA 1
ATOM 800 C C . LEU A 1 101 ? -20.863 -1.688 21.313 1.00 77.31 101 LEU A C 1
ATOM 802 O O . LEU A 1 101 ? -20.008 -0.836 21.071 1.00 77.31 101 LEU A O 1
ATOM 806 N N . ASP A 1 102 ? -21.936 -1.423 22.055 1.00 79.50 102 ASP A N 1
ATOM 807 C CA . ASP A 1 102 ? -22.196 -0.098 22.619 1.00 79.50 102 ASP A CA 1
ATOM 808 C C . ASP A 1 102 ? -21.145 0.289 23.678 1.00 79.50 102 ASP A C 1
ATOM 810 O O . ASP A 1 102 ? -20.674 1.430 23.686 1.00 79.50 102 ASP A O 1
ATOM 814 N N . LYS A 1 103 ? -20.654 -0.669 24.480 1.00 79.00 103 LYS A N 1
ATOM 815 C CA . LYS A 1 103 ? -19.519 -0.446 25.400 1.00 79.00 103 LYS A CA 1
ATOM 816 C C . LYS A 1 103 ? -18.214 -0.137 24.650 1.00 79.00 103 LYS A C 1
ATOM 818 O O . LYS A 1 103 ? -17.493 0.785 25.028 1.00 79.00 103 LYS A O 1
ATOM 823 N N . ILE A 1 104 ? -17.921 -0.852 23.559 1.00 78.69 104 ILE A N 1
ATOM 824 C CA . ILE A 1 104 ? -16.718 -0.612 22.733 1.00 78.69 104 ILE A CA 1
ATOM 825 C C . ILE A 1 104 ? -16.795 0.752 22.022 1.00 78.69 104 ILE A C 1
ATOM 827 O O . ILE A 1 104 ? -15.781 1.436 21.879 1.00 78.69 104 ILE A O 1
ATOM 831 N N . ARG A 1 105 ? -17.991 1.179 21.601 1.00 78.19 105 ARG A N 1
ATOM 832 C CA . ARG A 1 105 ? -18.228 2.504 21.000 1.00 78.19 105 ARG A CA 1
ATOM 833 C C . ARG A 1 105 ? -18.070 3.643 22.007 1.00 78.19 105 ARG A C 1
ATOM 835 O O . ARG A 1 105 ? -17.593 4.708 21.630 1.00 78.19 105 ARG A O 1
ATOM 842 N N . ALA A 1 106 ? -18.439 3.420 23.267 1.00 77.94 106 ALA A N 1
ATOM 843 C CA . ALA A 1 106 ? -18.274 4.403 24.336 1.00 77.94 106 ALA A CA 1
ATOM 844 C C . ALA A 1 106 ? -16.811 4.550 24.801 1.00 77.94 106 ALA A C 1
ATOM 846 O O . ALA A 1 106 ? -16.442 5.579 25.371 1.00 7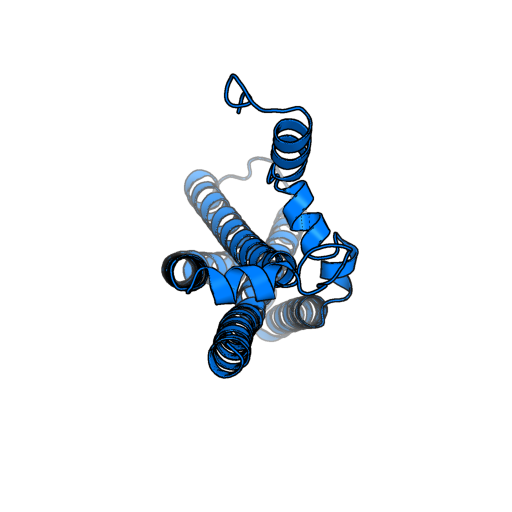7.94 106 ALA A O 1
ATOM 847 N N . ALA A 1 107 ? -15.960 3.547 24.555 1.00 79.75 107 ALA A N 1
ATOM 848 C CA . ALA A 1 107 ? -14.546 3.603 24.906 1.00 79.75 107 ALA A CA 1
ATOM 849 C C . ALA A 1 107 ? -13.790 4.634 24.047 1.00 79.75 107 ALA A C 1
ATOM 851 O O . ALA A 1 107 ? -13.893 4.646 22.816 1.00 79.75 107 ALA A O 1
ATOM 852 N N . LYS A 1 108 ? -12.982 5.484 24.697 1.00 78.19 108 LYS A N 1
ATOM 853 C CA . LYS A 1 108 ? -12.114 6.448 24.006 1.00 78.19 108 LYS A CA 1
ATOM 854 C C . LYS A 1 108 ? -11.006 5.715 23.250 1.00 78.19 108 LYS A C 1
ATOM 856 O O . LYS A 1 108 ? -10.276 4.918 23.833 1.00 78.19 108 LYS A O 1
ATOM 861 N N . GLY A 1 109 ? -10.890 6.008 21.961 1.00 78.06 109 GLY A N 1
ATOM 862 C CA . GLY A 1 109 ? -9.776 5.609 21.112 1.00 78.06 109 GLY A CA 1
ATOM 863 C C . GLY A 1 109 ? -8.778 6.753 20.932 1.00 78.06 109 GLY A C 1
ATOM 864 O O . GLY A 1 109 ? -8.607 7.612 21.799 1.00 78.06 109 GLY A O 1
ATOM 865 N N . THR A 1 110 ? -8.115 6.765 19.782 1.00 74.62 110 THR A N 1
ATOM 866 C CA . THR A 1 110 ? -7.138 7.792 19.396 1.00 74.62 110 THR A CA 1
ATOM 867 C C . THR A 1 110 ? -7.789 8.912 18.583 1.00 74.62 110 THR A C 1
ATOM 869 O O . THR A 1 110 ? -8.838 8.726 17.970 1.00 74.62 110 THR A O 1
ATOM 872 N N . ASN A 1 111 ? -7.164 10.095 18.546 1.00 73.75 111 ASN A N 1
ATOM 873 C CA . ASN A 1 111 ? -7.571 11.215 17.680 1.00 73.75 111 ASN A CA 1
ATOM 874 C C . ASN A 1 111 ? -9.045 11.651 17.832 1.00 73.75 111 ASN A C 1
ATOM 876 O O . ASN A 1 111 ? -9.685 12.028 16.852 1.00 73.75 111 ASN A O 1
ATOM 880 N N . ASN A 1 112 ? -9.579 11.614 19.060 1.00 79.12 112 ASN A N 1
ATOM 881 C CA . ASN A 1 112 ? -10.984 11.907 19.394 1.00 79.12 112 ASN A CA 1
ATOM 882 C C . ASN A 1 112 ? -12.014 10.958 18.758 1.00 79.12 112 ASN A C 1
ATOM 884 O O . ASN A 1 112 ? -13.200 11.282 18.707 1.00 79.12 112 ASN A O 1
ATOM 888 N N . PHE A 1 113 ? -11.582 9.789 18.288 1.00 82.44 113 PHE A N 1
ATOM 889 C CA . PHE A 1 113 ? -12.469 8.739 17.804 1.00 82.44 113 PHE A CA 1
ATOM 890 C C . PHE A 1 113 ? -12.700 7.676 18.879 1.00 82.44 113 PHE A C 1
ATOM 892 O O . PHE A 1 113 ? -11.907 7.522 19.810 1.00 82.44 113 PHE A O 1
ATOM 899 N N . SER A 1 114 ? -13.807 6.945 18.761 1.00 83.44 114 SER A N 1
ATOM 900 C CA . SER A 1 114 ? -14.060 5.772 19.606 1.00 83.44 114 SER A CA 1
ATOM 901 C C . SER A 1 114 ? -13.059 4.657 19.309 1.00 83.44 114 SER A C 1
ATOM 903 O O . SER A 1 114 ? -12.528 4.559 18.201 1.00 83.44 114 SER A O 1
ATOM 905 N N . LEU A 1 115 ? -12.843 3.765 20.273 1.00 82.00 115 LEU A N 1
ATOM 906 C CA . LEU A 1 115 ? -11.973 2.602 20.097 1.00 82.00 115 LEU A CA 1
ATOM 907 C C . LEU A 1 115 ? -12.422 1.732 18.910 1.00 82.00 115 LEU A C 1
ATOM 909 O O . LEU A 1 115 ? -11.592 1.279 18.121 1.00 82.00 115 LEU A O 1
ATOM 913 N N . PHE A 1 116 ? -13.740 1.587 18.730 1.00 82.50 116 PHE A N 1
ATOM 914 C CA . PHE A 1 116 ? -14.336 0.926 17.569 1.00 82.50 116 PHE A CA 1
ATOM 915 C C . PHE A 1 116 ? -13.887 1.564 16.244 1.00 82.50 116 PHE A C 1
ATOM 917 O O . PHE A 1 116 ? -13.433 0.874 15.331 1.00 82.50 116 PHE A O 1
ATOM 924 N N . GLN A 1 117 ? -13.972 2.894 16.149 1.00 83.50 117 GLN A N 1
ATOM 925 C CA . GLN A 1 117 ? -13.555 3.636 14.961 1.00 83.50 117 GLN A CA 1
ATOM 926 C C . GLN A 1 117 ? -12.048 3.557 14.738 1.00 83.50 117 GLN A C 1
ATOM 928 O O . GLN A 1 117 ? -11.637 3.382 13.598 1.00 83.50 117 GLN A O 1
ATOM 933 N N . THR A 1 118 ? -11.225 3.644 15.786 1.00 85.19 118 THR A N 1
ATOM 934 C CA . THR A 1 118 ? -9.765 3.528 15.665 1.00 85.19 118 THR A CA 1
ATOM 935 C C . THR A 1 118 ? -9.360 2.176 15.089 1.00 85.19 118 THR A C 1
ATOM 937 O O . THR A 1 118 ? -8.585 2.133 14.132 1.00 85.19 118 THR A O 1
ATOM 940 N N . ILE A 1 119 ? -9.898 1.075 15.620 1.00 84.25 119 ILE A N 1
ATOM 941 C CA . ILE A 1 119 ? -9.574 -0.274 15.139 1.00 84.25 119 ILE A CA 1
ATOM 942 C C . ILE A 1 119 ? -10.065 -0.446 13.700 1.00 84.25 119 ILE A C 1
ATOM 944 O O . ILE A 1 119 ? -9.278 -0.806 12.822 1.00 84.25 119 ILE A O 1
ATOM 948 N N . GLY A 1 120 ? -11.336 -0.122 13.441 1.00 84.94 120 GLY A N 1
ATOM 949 C CA . GLY A 1 120 ? -11.931 -0.280 12.116 1.00 84.94 120 GLY A CA 1
ATOM 950 C C . GLY A 1 120 ? -11.285 0.614 11.056 1.00 84.94 120 GLY A C 1
ATOM 951 O O . GLY A 1 120 ? -10.998 0.164 9.952 1.00 84.94 120 GLY A O 1
ATOM 952 N N . GLY A 1 121 ? -10.971 1.863 11.398 1.00 86.00 121 GLY A N 1
ATOM 953 C CA . GLY A 1 121 ? -10.295 2.798 10.503 1.00 86.00 121 GLY A CA 1
ATOM 954 C C . GLY A 1 121 ? -8.840 2.421 10.242 1.00 86.00 121 GLY A C 1
ATOM 955 O O . GLY A 1 121 ? -8.393 2.495 9.099 1.00 86.00 121 GLY A O 1
ATOM 956 N N . THR A 1 122 ? -8.116 1.943 11.261 1.00 86.75 122 THR A N 1
ATOM 957 C CA . THR A 1 122 ? -6.749 1.436 11.073 1.00 86.75 122 THR A CA 1
ATOM 958 C C . THR A 1 122 ? -6.736 0.233 10.141 1.00 86.75 122 THR A C 1
ATOM 960 O O . THR A 1 122 ? -5.940 0.186 9.206 1.00 86.75 122 THR A O 1
ATOM 963 N N . PHE A 1 123 ? -7.657 -0.703 10.365 1.00 88.44 123 PHE A N 1
ATOM 964 C CA . PHE A 1 123 ? -7.856 -1.861 9.509 1.00 88.44 123 PHE A CA 1
ATOM 965 C C . PHE A 1 123 ? -8.162 -1.449 8.061 1.00 88.44 123 PHE A C 1
ATOM 967 O O . PHE A 1 123 ? -7.460 -1.857 7.135 1.00 88.44 123 PHE A O 1
ATOM 974 N N . ALA A 1 124 ? -9.182 -0.608 7.865 1.00 89.00 124 ALA A N 1
ATOM 975 C CA . ALA A 1 124 ? -9.635 -0.183 6.544 1.00 89.00 124 ALA A CA 1
ATOM 976 C C . ALA A 1 124 ? -8.531 0.541 5.763 1.00 89.00 124 ALA A C 1
ATOM 978 O O . ALA A 1 124 ? -8.356 0.287 4.573 1.00 89.00 124 ALA A O 1
ATOM 979 N N . MET A 1 125 ? -7.744 1.393 6.427 1.00 90.56 125 MET A N 1
ATOM 980 C CA . MET A 1 125 ? -6.604 2.059 5.795 1.00 90.56 125 MET A CA 1
ATOM 981 C C . MET A 1 125 ? -5.503 1.076 5.400 1.00 90.56 125 MET A C 1
ATOM 983 O O . MET A 1 125 ? -4.960 1.201 4.307 1.00 90.56 125 MET A O 1
ATOM 987 N N . SER A 1 126 ? -5.201 0.071 6.228 1.00 90.88 126 SER A N 1
ATOM 988 C CA . SER A 1 126 ? -4.239 -0.973 5.858 1.00 90.88 126 SER A CA 1
ATOM 989 C C . SER A 1 126 ? -4.678 -1.761 4.620 1.00 90.88 126 SER A C 1
ATOM 991 O O . SER A 1 126 ? -3.866 -1.979 3.721 1.00 90.88 126 SER A O 1
ATOM 993 N N . VAL A 1 127 ? -5.965 -2.104 4.519 1.00 92.56 127 VAL A N 1
ATOM 994 C CA . VAL A 1 127 ? -6.528 -2.740 3.315 1.00 92.56 127 VAL A CA 1
ATOM 995 C C . VAL A 1 127 ? -6.489 -1.803 2.111 1.00 92.56 127 VAL A C 1
ATOM 997 O O . VAL A 1 127 ? -6.133 -2.232 1.017 1.00 92.56 127 VAL A O 1
ATOM 1000 N N . LEU A 1 128 ? -6.804 -0.518 2.289 1.00 92.69 128 LEU A N 1
ATOM 1001 C CA . LEU A 1 128 ? -6.776 0.456 1.198 1.00 92.69 128 LEU A CA 1
ATOM 1002 C C . LEU A 1 128 ? -5.360 0.641 0.632 1.00 92.69 128 LEU A C 1
ATOM 1004 O O . LEU A 1 128 ? -5.199 0.752 -0.583 1.00 92.69 128 LEU A O 1
ATOM 1008 N N . ILE A 1 129 ? -4.333 0.631 1.486 1.00 93.44 129 ILE A N 1
ATOM 1009 C CA . ILE A 1 129 ? -2.925 0.679 1.061 1.00 93.44 129 ILE A CA 1
ATOM 1010 C C . ILE A 1 129 ? -2.592 -0.552 0.213 1.00 93.44 129 ILE A C 1
ATOM 1012 O O . ILE A 1 129 ? -2.071 -0.406 -0.889 1.00 93.44 129 ILE A O 1
ATOM 1016 N N . GLN A 1 130 ? -2.954 -1.753 0.674 1.00 95.25 130 GLN A N 1
ATOM 1017 C CA . GLN A 1 130 ? -2.743 -2.992 -0.083 1.00 95.25 130 GLN A CA 1
ATOM 1018 C C . GLN A 1 130 ? -3.491 -2.982 -1.425 1.00 95.25 130 GLN A C 1
ATOM 1020 O O . GLN A 1 130 ? -2.927 -3.365 -2.450 1.00 95.25 130 GLN A O 1
ATOM 1025 N N . ALA A 1 131 ? -4.734 -2.494 -1.442 1.00 95.75 131 ALA A N 1
ATOM 1026 C CA . ALA A 1 131 ? -5.538 -2.366 -2.654 1.00 95.75 131 ALA A CA 1
ATOM 1027 C C . ALA A 1 131 ? -4.926 -1.358 -3.636 1.00 95.75 131 ALA A C 1
ATOM 1029 O O . ALA A 1 131 ? -4.907 -1.604 -4.840 1.00 95.75 131 ALA A O 1
ATOM 1030 N N . THR A 1 132 ? -4.371 -0.257 -3.127 1.00 95.25 132 THR A N 1
ATOM 1031 C CA . THR A 1 132 ? -3.667 0.746 -3.936 1.00 95.25 132 THR A CA 1
ATOM 1032 C C . THR A 1 132 ? -2.396 0.159 -4.548 1.00 95.25 132 THR A C 1
ATOM 1034 O O . THR A 1 132 ? -2.179 0.308 -5.746 1.00 95.25 132 THR A O 1
ATOM 1037 N N . THR A 1 133 ? -1.598 -0.579 -3.772 1.00 96.94 133 THR A N 1
ATOM 1038 C CA . THR A 1 133 ? -0.403 -1.288 -4.263 1.00 96.94 133 THR A CA 1
ATOM 1039 C C . THR A 1 133 ? -0.748 -2.289 -5.365 1.00 96.94 133 THR A C 1
ATOM 1041 O O . THR A 1 133 ? -0.105 -2.302 -6.414 1.00 96.94 133 THR A O 1
ATOM 1044 N N . PHE A 1 134 ? -1.801 -3.089 -5.168 1.00 97.50 134 PHE A N 1
ATOM 1045 C CA . PHE A 1 134 ? -2.310 -3.993 -6.200 1.00 97.50 134 PHE A CA 1
ATOM 1046 C C . PHE A 1 134 ? -2.766 -3.229 -7.453 1.00 97.50 134 PHE A C 1
ATOM 1048 O O . PHE A 1 134 ? -2.413 -3.610 -8.568 1.00 97.50 134 PHE A O 1
ATOM 1055 N N . GLY A 1 135 ? -3.494 -2.122 -7.281 1.00 97.19 135 GLY A N 1
ATOM 1056 C CA . GLY A 1 135 ? -3.933 -1.260 -8.378 1.00 97.19 135 GLY A CA 1
ATOM 1057 C C . GLY A 1 135 ? -2.768 -0.690 -9.191 1.00 97.19 135 GLY A C 1
ATOM 1058 O O . GLY A 1 135 ? -2.810 -0.730 -10.419 1.00 97.19 135 GLY A O 1
ATOM 1059 N N . ILE A 1 136 ? -1.698 -0.237 -8.529 1.00 96.31 136 ILE A N 1
ATOM 1060 C CA . ILE A 1 136 ? -0.465 0.223 -9.188 1.00 96.31 136 ILE A CA 1
ATOM 1061 C C . ILE A 1 136 ? 0.147 -0.910 -10.021 1.00 96.31 136 ILE A C 1
ATOM 1063 O O . ILE A 1 136 ? 0.448 -0.703 -11.195 1.00 96.31 136 ILE A O 1
ATOM 1067 N N . ALA A 1 137 ? 0.283 -2.115 -9.459 1.00 97.19 137 ALA A N 1
ATOM 1068 C CA . ALA A 1 137 ? 0.834 -3.268 -10.177 1.00 97.19 137 ALA A CA 1
ATOM 1069 C C . ALA A 1 137 ? -0.022 -3.678 -11.384 1.00 97.19 137 ALA A C 1
ATOM 1071 O O . ALA A 1 137 ? 0.509 -4.009 -12.444 1.00 97.19 137 ALA A O 1
ATOM 1072 N N . PHE A 1 138 ? -1.346 -3.619 -11.245 1.00 97.44 138 PHE A N 1
ATOM 1073 C CA . PHE A 1 138 ? -2.290 -3.900 -12.322 1.00 97.44 138 PHE A CA 1
ATOM 1074 C C . PHE A 1 138 ? -2.187 -2.884 -13.464 1.00 97.44 138 PHE A C 1
ATOM 1076 O O . PHE A 1 138 ? -2.058 -3.274 -14.626 1.00 97.44 138 PHE A O 1
ATOM 1083 N N . ILE A 1 139 ? -2.168 -1.587 -13.145 1.00 96.25 139 ILE A N 1
ATOM 1084 C CA . ILE A 1 139 ? -1.981 -0.522 -14.141 1.00 96.25 139 ILE A CA 1
ATOM 1085 C C . ILE A 1 139 ? -0.625 -0.685 -14.833 1.00 96.25 139 ILE A C 1
ATOM 1087 O O . ILE A 1 139 ? -0.552 -0.637 -16.061 1.00 96.25 139 ILE A O 1
ATOM 1091 N N . LEU A 1 140 ? 0.436 -0.952 -14.068 1.00 95.19 140 LEU A N 1
ATOM 1092 C CA . LEU A 1 140 ? 1.774 -1.177 -14.605 1.00 95.19 140 LEU A CA 1
ATOM 1093 C C . LEU A 1 140 ? 1.826 -2.411 -15.518 1.00 95.19 140 LEU A C 1
ATOM 1095 O O . LEU A 1 140 ? 2.496 -2.387 -16.546 1.00 95.19 140 LEU A O 1
ATOM 1099 N N . HIS A 1 141 ? 1.085 -3.476 -15.197 1.00 95.50 141 HIS A N 1
ATOM 1100 C CA . HIS A 1 141 ? 0.957 -4.649 -16.062 1.00 95.50 141 HIS A CA 1
ATOM 1101 C C . HIS A 1 141 ? 0.332 -4.314 -17.406 1.00 95.50 141 HIS A C 1
ATOM 1103 O O . HIS A 1 141 ? 0.872 -4.717 -18.436 1.00 95.50 141 HIS A O 1
ATOM 1109 N N . ILE A 1 142 ? -0.776 -3.573 -17.402 1.00 95.19 142 ILE A N 1
ATOM 1110 C CA . ILE A 1 142 ? -1.430 -3.126 -18.635 1.00 95.19 142 ILE A CA 1
ATOM 1111 C C . ILE A 1 142 ? -0.484 -2.227 -19.432 1.00 95.19 142 ILE A C 1
ATOM 1113 O O . ILE A 1 142 ? -0.347 -2.410 -20.642 1.00 95.19 142 ILE A O 1
ATOM 1117 N N . PHE A 1 143 ? 0.197 -1.297 -18.758 1.00 92.50 143 PHE A N 1
ATOM 1118 C CA . PHE A 1 143 ? 1.124 -0.365 -19.388 1.00 92.50 143 PHE A CA 1
ATOM 1119 C C . PHE A 1 143 ? 2.295 -1.088 -20.062 1.00 92.50 143 PHE A C 1
ATOM 1121 O O . PHE A 1 143 ? 2.496 -0.919 -21.260 1.00 92.50 143 PHE A O 1
ATOM 1128 N N . ILE A 1 144 ? 3.013 -1.957 -19.340 1.00 92.06 144 ILE A N 1
ATOM 1129 C CA . ILE A 1 144 ? 4.136 -2.734 -19.893 1.00 92.06 144 ILE A CA 1
ATOM 1130 C C . ILE A 1 144 ? 3.660 -3.633 -21.038 1.00 92.06 144 ILE A C 1
ATOM 1132 O O . ILE A 1 144 ? 4.313 -3.709 -22.073 1.00 92.06 144 ILE A O 1
ATOM 1136 N N . ARG A 1 145 ? 2.502 -4.287 -20.896 1.00 92.19 145 ARG A N 1
ATOM 1137 C CA . ARG A 1 145 ? 1.959 -5.153 -21.950 1.00 92.19 145 ARG A CA 1
ATOM 1138 C C . ARG A 1 145 ? 1.605 -4.387 -23.227 1.00 92.19 145 ARG A C 1
ATOM 1140 O O . ARG A 1 145 ? 1.733 -4.944 -24.311 1.00 92.19 145 ARG A O 1
ATOM 1147 N N . SER A 1 146 ? 1.134 -3.149 -23.097 1.00 90.38 146 SER A N 1
ATOM 1148 C CA . SER A 1 146 ? 0.659 -2.346 -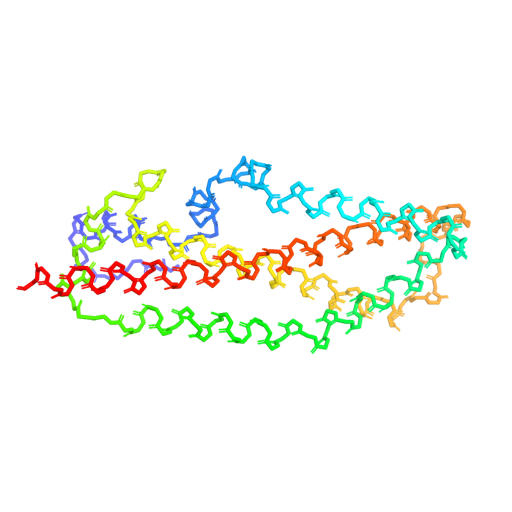24.233 1.00 90.38 146 SER A CA 1
ATOM 1149 C C . SER A 1 146 ? 1.769 -1.509 -24.871 1.00 90.38 146 SER A C 1
ATOM 1151 O O . SER A 1 146 ? 1.744 -1.282 -26.076 1.00 90.38 146 SER A O 1
ATOM 1153 N N . PHE A 1 147 ? 2.737 -1.051 -24.073 1.00 87.44 147 PHE A N 1
ATOM 1154 C CA . PHE A 1 147 ? 3.714 -0.035 -24.474 1.00 87.44 147 PHE A CA 1
ATOM 1155 C C . PHE A 1 147 ? 5.163 -0.371 -24.100 1.00 87.44 147 PHE A C 1
ATOM 1157 O O . PHE A 1 147 ? 6.052 0.417 -24.396 1.00 87.44 147 PHE A O 1
ATOM 1164 N N . GLY A 1 148 ? 5.438 -1.518 -23.472 1.00 79.94 148 GLY A N 1
ATOM 1165 C CA . GLY A 1 148 ? 6.769 -1.849 -22.942 1.00 79.94 148 GLY A CA 1
ATOM 1166 C C . GLY A 1 148 ? 7.877 -1.954 -23.994 1.00 79.94 148 GLY A C 1
ATOM 1167 O O . GLY A 1 148 ? 9.044 -1.800 -23.658 1.00 79.94 148 GLY A O 1
ATOM 1168 N N . SER A 1 149 ? 7.525 -2.172 -25.264 1.00 78.44 149 SER A N 1
ATOM 1169 C CA . SER A 1 149 ? 8.470 -2.193 -26.388 1.00 78.44 149 SER A CA 1
ATOM 1170 C C . SER A 1 149 ? 8.601 -0.849 -27.116 1.00 78.44 149 SER A C 1
ATOM 1172 O O . SER A 1 149 ? 9.340 -0.765 -28.095 1.00 78.44 149 SER A O 1
ATOM 1174 N N . VAL A 1 150 ? 7.867 0.188 -26.697 1.00 79.50 150 VAL A N 1
ATOM 1175 C CA . VAL A 1 150 ? 7.813 1.488 -27.377 1.00 79.50 150 VAL A CA 1
ATOM 1176 C C . VAL A 1 150 ? 8.394 2.569 -26.473 1.00 79.50 150 VAL A C 1
ATOM 1178 O O . VAL A 1 150 ? 7.932 2.778 -25.353 1.00 79.50 150 VAL A O 1
ATOM 1181 N N . ASN A 1 151 ? 9.369 3.322 -26.983 1.00 77.50 151 ASN A N 1
ATOM 1182 C CA . ASN A 1 151 ? 9.869 4.514 -26.303 1.00 77.50 151 ASN A CA 1
ATOM 1183 C C . ASN A 1 151 ? 8.900 5.694 -26.508 1.00 77.50 151 ASN A C 1
ATOM 1185 O O . ASN A 1 151 ? 9.135 6.567 -27.337 1.00 77.50 151 ASN A O 1
ATOM 1189 N N . LEU A 1 152 ? 7.784 5.698 -25.771 1.00 75.31 152 LEU A N 1
ATOM 1190 C CA . LEU A 1 152 ? 6.706 6.694 -25.907 1.00 75.31 152 LEU A CA 1
ATOM 1191 C C . LEU A 1 152 ? 7.160 8.150 -25.721 1.00 75.31 152 LEU A C 1
ATOM 1193 O O . LEU A 1 152 ? 6.514 9.061 -26.230 1.00 75.31 152 LEU A O 1
ATOM 1197 N N . PHE A 1 153 ? 8.234 8.363 -24.963 1.00 80.31 153 PHE A N 1
ATOM 1198 C CA . PHE A 1 153 ? 8.706 9.685 -24.556 1.00 80.31 153 PHE A CA 1
ATOM 1199 C C . PHE A 1 153 ? 10.057 10.051 -25.178 1.00 80.31 153 PHE A C 1
ATOM 1201 O O . PHE A 1 153 ? 10.672 11.020 -24.741 1.00 80.31 153 PHE A O 1
ATOM 1208 N N . ASP A 1 154 ? 10.520 9.261 -26.154 1.00 83.06 154 ASP A N 1
ATOM 1209 C CA . ASP A 1 154 ? 11.813 9.420 -26.831 1.00 83.06 154 ASP A CA 1
ATOM 1210 C C . ASP A 1 154 ? 12.975 9.670 -25.846 1.00 83.06 154 ASP A C 1
ATOM 1212 O O . ASP A 1 154 ? 13.839 10.531 -26.017 1.00 83.06 154 ASP A O 1
ATOM 1216 N N . LEU A 1 155 ? 12.947 8.941 -24.725 1.00 84.88 155 LEU A N 1
ATOM 1217 C CA . LEU A 1 155 ? 13.917 9.093 -23.648 1.00 84.88 155 LEU A CA 1
ATOM 1218 C C . LEU A 1 155 ? 15.266 8.516 -24.067 1.00 84.88 155 LEU A C 1
ATOM 1220 O O . LEU A 1 155 ? 15.342 7.468 -24.710 1.00 84.88 155 LEU A O 1
ATOM 1224 N N . SER A 1 156 ? 16.344 9.159 -23.618 1.00 89.88 156 SER A N 1
ATOM 1225 C CA . SER A 1 156 ? 17.683 8.578 -23.704 1.00 89.88 156 SER A CA 1
ATOM 1226 C C . SER A 1 156 ? 17.770 7.291 -22.877 1.00 89.88 156 SER A C 1
ATOM 1228 O O . SER A 1 156 ? 17.011 7.095 -21.925 1.00 89.88 156 SER A O 1
ATOM 1230 N N . GLN A 1 157 ? 18.751 6.433 -23.172 1.00 86.94 157 GLN A N 1
ATOM 1231 C CA . GLN A 1 157 ? 18.967 5.204 -22.395 1.00 86.94 157 GLN A CA 1
ATOM 1232 C C . GLN A 1 157 ? 19.185 5.477 -20.901 1.00 86.94 157 GLN A C 1
ATOM 1234 O O . GLN A 1 157 ? 18.693 4.745 -20.045 1.00 86.94 157 GLN A O 1
ATOM 1239 N N . HIS A 1 158 ? 19.859 6.581 -20.568 1.00 87.75 158 HIS A N 1
ATOM 1240 C CA . HIS A 1 158 ? 20.000 7.006 -19.179 1.00 87.75 158 HIS A CA 1
ATOM 1241 C C . HIS A 1 158 ? 18.645 7.379 -18.554 1.00 87.75 158 HIS A C 1
ATOM 1243 O O . HIS A 1 158 ? 18.362 6.978 -17.428 1.00 87.75 158 HIS A O 1
ATOM 1249 N N . GLY A 1 159 ? 17.783 8.079 -19.301 1.00 87.56 159 GLY A N 1
ATOM 1250 C CA . GLY A 1 159 ? 16.427 8.420 -18.867 1.00 87.56 159 GLY A CA 1
ATOM 1251 C C . GLY A 1 159 ? 15.545 7.191 -18.628 1.00 87.56 159 GLY A C 1
ATOM 1252 O O . GLY A 1 159 ? 14.861 7.127 -17.608 1.00 87.56 159 GLY A O 1
ATOM 1253 N N . ILE A 1 160 ? 15.615 6.188 -19.509 1.00 88.19 160 ILE A N 1
ATOM 1254 C CA . ILE A 1 160 ? 14.906 4.907 -19.344 1.00 88.19 160 ILE A CA 1
ATOM 1255 C C . ILE A 1 160 ? 15.374 4.198 -18.068 1.00 88.19 160 ILE A C 1
ATOM 1257 O O . ILE A 1 160 ? 14.550 3.782 -17.254 1.00 88.19 160 ILE A O 1
ATOM 1261 N N . ASN A 1 161 ? 16.687 4.122 -17.841 1.00 88.69 161 ASN A N 1
ATOM 1262 C CA . ASN A 1 161 ? 17.241 3.486 -16.646 1.00 88.69 161 ASN A CA 1
ATOM 1263 C C . ASN A 1 161 ? 16.832 4.214 -15.360 1.00 88.69 161 ASN A C 1
ATOM 1265 O O . ASN A 1 161 ? 16.439 3.570 -14.390 1.00 88.69 161 ASN A O 1
ATOM 1269 N N . MET A 1 162 ? 16.848 5.551 -15.348 1.00 90.25 162 MET A N 1
ATOM 1270 C CA . MET A 1 162 ? 16.363 6.327 -14.202 1.00 90.25 162 MET A CA 1
ATOM 1271 C C . MET A 1 162 ? 14.873 6.083 -13.930 1.00 90.25 162 MET A C 1
ATOM 1273 O O . MET A 1 162 ? 14.490 5.882 -12.776 1.00 90.25 162 MET A O 1
ATOM 1277 N N . ALA A 1 163 ? 14.040 6.059 -14.974 1.00 90.56 163 ALA A N 1
ATOM 1278 C CA . ALA A 1 163 ? 12.611 5.786 -14.846 1.00 90.56 163 ALA A CA 1
ATOM 1279 C C . ALA A 1 163 ? 12.345 4.364 -14.324 1.00 90.56 163 ALA A C 1
ATOM 1281 O O . ALA A 1 163 ? 11.508 4.183 -13.435 1.00 90.56 163 ALA A O 1
ATOM 1282 N N . ASN A 1 164 ? 13.095 3.369 -14.806 1.00 91.88 164 ASN A N 1
ATOM 1283 C CA . ASN A 1 164 ? 13.017 1.989 -14.330 1.00 91.88 164 ASN A CA 1
ATOM 1284 C C . ASN A 1 164 ? 13.455 1.879 -12.866 1.00 91.88 164 ASN A C 1
ATOM 1286 O O . ASN A 1 164 ? 12.736 1.292 -12.066 1.00 91.88 164 ASN A O 1
ATOM 1290 N N . ASN A 1 165 ? 14.570 2.496 -12.474 1.00 91.75 165 ASN A N 1
ATOM 1291 C CA . ASN A 1 165 ? 15.044 2.475 -11.087 1.00 91.75 165 ASN A CA 1
ATOM 1292 C C . ASN A 1 165 ? 14.025 3.105 -10.130 1.00 91.75 165 ASN A C 1
ATOM 1294 O O . ASN A 1 165 ? 13.733 2.555 -9.068 1.00 91.75 165 ASN A O 1
ATOM 1298 N N . PHE A 1 166 ? 13.459 4.250 -10.515 1.00 93.81 166 PHE A N 1
ATOM 1299 C CA . PHE A 1 166 ? 12.442 4.934 -9.724 1.00 93.81 166 PHE A CA 1
ATOM 1300 C C . PHE A 1 166 ? 11.158 4.104 -9.605 1.00 93.81 166 PHE A C 1
ATOM 1302 O O . PHE A 1 166 ? 10.617 3.943 -8.510 1.00 93.81 166 PHE A O 1
ATOM 1309 N N . THR A 1 167 ? 10.705 3.516 -10.714 1.00 94.69 167 THR A N 1
ATOM 1310 C CA . THR A 1 167 ? 9.527 2.639 -10.736 1.00 94.69 167 THR A CA 1
ATOM 1311 C C . THR A 1 167 ? 9.749 1.386 -9.889 1.00 94.69 167 THR A C 1
ATOM 1313 O O . THR A 1 167 ? 8.880 1.028 -9.095 1.00 94.69 167 THR A O 1
ATOM 1316 N N . ALA A 1 168 ? 10.922 0.756 -9.999 1.00 94.75 168 ALA A N 1
ATOM 1317 C CA . ALA A 1 168 ? 11.311 -0.402 -9.201 1.00 94.75 168 ALA A CA 1
ATOM 1318 C C . ALA A 1 168 ? 11.310 -0.069 -7.706 1.00 94.75 168 ALA A C 1
ATOM 1320 O O . ALA A 1 168 ? 10.713 -0.802 -6.920 1.00 94.75 168 ALA A O 1
ATOM 1321 N N . PHE A 1 169 ? 11.896 1.069 -7.321 1.00 95.94 169 PHE A N 1
ATOM 1322 C CA . PHE A 1 169 ? 11.900 1.536 -5.938 1.00 95.94 169 PHE A CA 1
ATOM 1323 C C . PHE A 1 169 ? 10.482 1.749 -5.396 1.00 95.94 169 PHE A C 1
ATOM 1325 O O . PHE A 1 169 ? 10.152 1.212 -4.339 1.00 95.94 169 PHE A O 1
ATOM 1332 N N . ILE A 1 170 ? 9.631 2.490 -6.119 1.00 96.31 170 ILE A N 1
ATOM 1333 C CA . ILE A 1 170 ? 8.241 2.742 -5.708 1.00 96.31 170 ILE A CA 1
ATOM 1334 C C . ILE A 1 170 ? 7.496 1.420 -5.531 1.00 96.31 170 ILE A C 1
ATOM 1336 O O . ILE A 1 170 ? 6.877 1.193 -4.489 1.00 96.31 170 ILE A O 1
ATOM 1340 N N . LEU A 1 171 ? 7.560 0.542 -6.534 1.00 96.62 171 LEU A N 1
ATOM 1341 C CA . LEU A 1 171 ? 6.830 -0.718 -6.517 1.00 96.62 171 LEU A CA 1
ATOM 1342 C C . LEU A 1 171 ? 7.309 -1.615 -5.371 1.00 96.62 171 LEU A C 1
ATOM 1344 O O . LEU A 1 171 ? 6.484 -2.167 -4.642 1.00 96.62 171 LEU A O 1
ATOM 1348 N N . LEU A 1 172 ? 8.622 -1.716 -5.164 1.00 96.31 172 LEU A N 1
ATOM 1349 C CA . LEU A 1 172 ? 9.215 -2.505 -4.088 1.00 96.31 172 LEU A CA 1
ATOM 1350 C C . LEU A 1 172 ? 8.842 -1.956 -2.707 1.00 96.31 172 LEU A C 1
ATOM 1352 O O . LEU A 1 172 ? 8.406 -2.719 -1.845 1.00 96.31 172 LEU A O 1
ATOM 1356 N N . PHE A 1 173 ? 8.940 -0.639 -2.509 1.00 97.31 173 PHE A N 1
ATOM 1357 C CA . PHE A 1 173 ? 8.545 0.019 -1.265 1.00 97.31 173 PHE A CA 1
ATOM 1358 C C . PHE A 1 173 ? 7.082 -0.271 -0.915 1.00 97.31 173 PHE A C 1
ATOM 1360 O O . PHE A 1 173 ? 6.795 -0.766 0.177 1.00 97.31 173 PHE A O 1
ATOM 1367 N N . PHE A 1 174 ? 6.154 -0.024 -1.846 1.00 96.81 174 PHE A N 1
ATOM 1368 C CA . PHE A 1 174 ? 4.729 -0.263 -1.608 1.00 96.81 174 PHE A CA 1
ATOM 1369 C C . PHE A 1 174 ? 4.413 -1.747 -1.395 1.00 96.81 174 PHE A C 1
ATOM 1371 O O . PHE A 1 174 ? 3.557 -2.069 -0.566 1.00 96.81 174 PHE A O 1
ATOM 1378 N N . SER A 1 175 ? 5.127 -2.650 -2.075 1.00 96.69 175 SER A N 1
ATOM 1379 C CA . SER A 1 175 ? 5.003 -4.101 -1.882 1.00 96.69 175 SER A CA 1
ATOM 1380 C C . SER A 1 175 ? 5.382 -4.510 -0.464 1.00 96.69 175 SER A C 1
ATOM 1382 O O . SER A 1 175 ? 4.575 -5.116 0.242 1.00 96.69 175 SER A O 1
ATOM 1384 N N . ILE A 1 176 ? 6.582 -4.129 -0.017 1.00 97.00 176 ILE A N 1
ATOM 1385 C CA . ILE A 1 176 ? 7.077 -4.466 1.322 1.00 97.00 176 ILE A CA 1
ATOM 1386 C C . ILE A 1 176 ? 6.189 -3.826 2.383 1.00 97.00 176 ILE A C 1
ATOM 1388 O O . ILE A 1 176 ? 5.805 -4.497 3.338 1.00 97.00 176 ILE A O 1
ATOM 1392 N N . TYR A 1 177 ? 5.805 -2.559 2.203 1.00 96.12 177 TYR A N 1
ATOM 1393 C CA . TYR A 1 177 ? 4.923 -1.873 3.143 1.00 96.12 177 TYR A CA 1
ATOM 1394 C C . TYR A 1 177 ? 3.574 -2.585 3.270 1.00 96.12 177 TYR A C 1
ATOM 1396 O O . TYR A 1 177 ? 3.105 -2.849 4.375 1.00 96.12 177 TYR A O 1
ATOM 1404 N N . SER A 1 178 ? 2.983 -2.986 2.147 1.00 95.75 178 SER A N 1
ATOM 1405 C CA . SER A 1 178 ? 1.711 -3.712 2.113 1.00 95.75 178 SER A CA 1
ATOM 1406 C C . SER A 1 178 ? 1.777 -5.070 2.815 1.00 95.75 178 SER A C 1
ATOM 1408 O O . SER A 1 178 ? 0.838 -5.432 3.528 1.00 95.75 178 SER A O 1
ATOM 1410 N N . VAL A 1 179 ? 2.887 -5.800 2.661 1.00 94.88 179 VAL A N 1
ATOM 1411 C CA . VAL A 1 179 ? 3.132 -7.065 3.371 1.00 94.88 179 VAL A CA 1
ATOM 1412 C C . VAL A 1 179 ? 3.363 -6.820 4.864 1.00 94.88 179 VAL A C 1
ATOM 1414 O O . VAL A 1 179 ? 2.776 -7.505 5.700 1.00 94.88 179 VAL A O 1
ATOM 1417 N N . ALA A 1 180 ? 4.142 -5.799 5.223 1.00 94.50 180 ALA A N 1
ATOM 1418 C CA . ALA A 1 180 ? 4.426 -5.436 6.610 1.00 94.50 180 ALA A CA 1
ATOM 1419 C C . ALA A 1 180 ? 3.165 -5.015 7.390 1.00 94.50 180 ALA A C 1
ATOM 1421 O O . ALA A 1 180 ? 3.117 -5.149 8.612 1.00 94.50 180 ALA A O 1
ATOM 1422 N N . LEU A 1 181 ? 2.117 -4.554 6.700 1.00 93.00 181 LEU A N 1
ATOM 1423 C CA . LEU A 1 181 ? 0.820 -4.252 7.308 1.00 93.00 181 LEU A CA 1
ATOM 1424 C C . LEU A 1 181 ? -0.013 -5.501 7.647 1.00 93.00 181 LEU A C 1
ATOM 1426 O O . LEU A 1 181 ? -0.932 -5.391 8.455 1.00 93.00 181 LEU A O 1
ATOM 1430 N N . ILE A 1 182 ? 0.293 -6.685 7.104 1.00 92.25 182 ILE A N 1
ATOM 1431 C CA . ILE A 1 182 ? -0.478 -7.912 7.383 1.00 92.25 182 ILE A CA 1
ATOM 1432 C C . ILE A 1 182 ? -0.448 -8.271 8.883 1.00 92.25 182 ILE A C 1
ATOM 1434 O O . ILE A 1 182 ? -1.524 -8.418 9.465 1.00 92.25 182 ILE A O 1
ATOM 1438 N N . PRO A 1 183 ? 0.714 -8.326 9.571 1.00 90.56 183 PRO A N 1
ATOM 1439 C CA . PRO A 1 183 ? 0.742 -8.519 11.022 1.00 90.56 183 PRO A CA 1
ATOM 1440 C C . PRO A 1 183 ? -0.074 -7.477 11.794 1.00 90.56 183 PRO A C 1
ATOM 1442 O O . PRO A 1 183 ? -0.758 -7.823 12.753 1.00 90.56 183 PRO A O 1
ATOM 1445 N N . LYS A 1 184 ? -0.058 -6.207 11.362 1.00 87.31 184 LYS A N 1
ATOM 1446 C CA . LYS A 1 184 ? -0.845 -5.130 11.989 1.00 87.31 184 LYS A CA 1
ATOM 1447 C C . LYS A 1 184 ? -2.348 -5.402 11.884 1.00 87.31 184 LYS A C 1
ATOM 1449 O O . LYS A 1 184 ? -3.077 -5.209 12.852 1.00 87.31 184 LYS A O 1
ATOM 1454 N N . ILE A 1 185 ? -2.805 -5.880 10.728 1.00 88.56 185 ILE A N 1
ATOM 1455 C CA . ILE A 1 185 ? -4.195 -6.290 10.499 1.00 88.56 185 ILE A CA 1
ATOM 1456 C C . ILE A 1 185 ? -4.572 -7.451 11.431 1.00 88.56 185 ILE A C 1
ATOM 1458 O O . ILE A 1 185 ? -5.593 -7.370 12.112 1.00 88.56 185 ILE A O 1
ATOM 1462 N N . VAL A 1 186 ? -3.736 -8.491 11.518 1.00 88.38 186 VAL A N 1
ATOM 1463 C CA . VAL A 1 186 ? -3.972 -9.649 12.402 1.00 88.38 186 VAL A CA 1
ATOM 1464 C C . VAL A 1 186 ? -4.060 -9.219 13.868 1.00 88.38 186 VAL A C 1
ATOM 1466 O O . VAL A 1 186 ? -4.999 -9.603 14.566 1.00 88.38 186 VAL A O 1
ATOM 1469 N N . LEU A 1 187 ? -3.131 -8.375 14.325 1.00 87.31 187 LEU A N 1
ATOM 1470 C CA . LEU A 1 187 ? -3.144 -7.840 15.687 1.00 87.31 187 LEU A CA 1
ATOM 1471 C C . LEU A 1 187 ? -4.401 -7.007 15.958 1.00 87.31 187 LEU A C 1
ATOM 1473 O O . LEU A 1 187 ? -5.006 -7.174 17.010 1.00 87.31 187 LEU A O 1
ATOM 1477 N N . ASN A 1 188 ? -4.850 -6.182 15.009 1.00 84.25 188 ASN A N 1
ATOM 1478 C CA . ASN A 1 188 ? -6.082 -5.404 15.162 1.00 84.25 188 ASN A CA 1
ATOM 1479 C C . ASN A 1 188 ? -7.324 -6.297 15.318 1.00 84.25 188 ASN A C 1
ATOM 1481 O O . ASN A 1 188 ? -8.166 -6.024 16.174 1.00 84.25 188 ASN A O 1
ATOM 1485 N N . VAL A 1 189 ? -7.434 -7.369 14.523 1.00 85.00 189 VAL A N 1
ATOM 1486 C CA . VAL A 1 189 ? -8.531 -8.349 14.638 1.00 85.00 189 VAL A CA 1
ATOM 1487 C C . VAL A 1 189 ? -8.475 -9.059 15.989 1.00 85.00 189 VAL A C 1
ATOM 1489 O O . VAL A 1 189 ? -9.494 -9.188 16.668 1.00 85.00 189 VAL A O 1
ATOM 1492 N N . PHE A 1 190 ? -7.283 -9.471 16.420 1.00 85.62 190 PHE A N 1
ATOM 1493 C CA . PHE A 1 190 ? -7.103 -10.117 17.715 1.00 85.62 190 PHE A CA 1
ATOM 1494 C C . PHE A 1 190 ? -7.448 -9.179 18.880 1.00 85.62 190 PHE A C 1
ATOM 1496 O O . PHE A 1 190 ? -8.198 -9.562 19.776 1.00 85.62 190 PHE A O 1
ATOM 1503 N N . SER A 1 191 ? -6.975 -7.931 18.853 1.00 83.56 191 SER A N 1
ATOM 1504 C CA . SER A 1 191 ? -7.318 -6.911 19.849 1.00 83.56 191 SER A CA 1
ATOM 1505 C C . SER A 1 191 ? -8.821 -6.655 19.902 1.00 83.56 191 SER A C 1
ATOM 1507 O O . SER A 1 191 ? -9.378 -6.562 20.993 1.00 83.56 191 SER A O 1
ATOM 1509 N N . PHE A 1 192 ? -9.498 -6.607 18.752 1.00 83.75 192 PHE A N 1
ATOM 1510 C CA . PHE A 1 192 ? -10.955 -6.512 18.715 1.00 83.75 192 PHE A CA 1
ATOM 1511 C C . PHE A 1 192 ? -11.626 -7.709 19.401 1.00 83.75 192 PHE A C 1
ATOM 1513 O O . PHE A 1 192 ? -12.505 -7.524 20.241 1.00 83.75 192 PHE A O 1
ATOM 1520 N N . SER A 1 193 ? -11.170 -8.930 19.112 1.00 83.00 193 SER A N 1
ATOM 1521 C CA . SER A 1 193 ? -11.682 -10.143 19.759 1.00 83.00 193 SER A CA 1
ATOM 1522 C C . SER A 1 193 ? -11.462 -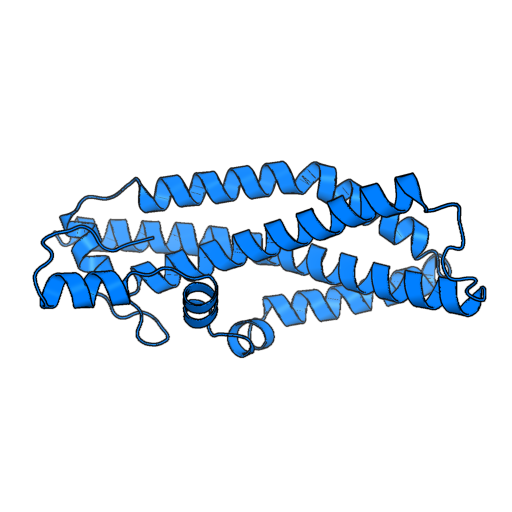10.138 21.277 1.00 83.00 193 SER A C 1
ATOM 1524 O O . SER A 1 193 ? -12.338 -10.573 22.025 1.00 83.00 193 SER A O 1
ATOM 1526 N N . GLN A 1 194 ? -10.317 -9.642 21.752 1.00 85.38 194 GLN A N 1
ATOM 1527 C CA . GLN A 1 194 ? -10.028 -9.521 23.186 1.00 85.38 194 GLN A CA 1
ATOM 1528 C C . GLN A 1 194 ? -10.938 -8.495 23.866 1.00 85.38 194 GLN A C 1
ATOM 1530 O O . GLN A 1 194 ? -11.445 -8.750 24.958 1.00 85.38 194 GLN A O 1
ATOM 1535 N N . LEU A 1 195 ? -11.200 -7.362 23.207 1.00 83.19 195 LEU A N 1
ATOM 1536 C CA . LEU A 1 195 ? -12.159 -6.369 23.695 1.00 83.19 195 LEU A CA 1
ATOM 1537 C C . LEU A 1 195 ? -13.562 -6.963 23.784 1.00 83.19 195 LEU A C 1
ATOM 1539 O O . LEU A 1 195 ? -14.232 -6.793 24.800 1.00 83.19 195 LEU A O 1
ATOM 1543 N N . PHE A 1 196 ? -13.979 -7.706 22.758 1.00 81.44 196 PHE A N 1
ATOM 1544 C CA . PHE A 1 196 ? -15.263 -8.395 22.761 1.00 81.44 196 PHE A CA 1
ATOM 1545 C C . PHE A 1 196 ? -15.388 -9.353 23.954 1.00 81.44 196 PHE A C 1
ATOM 1547 O O . PHE A 1 196 ? -16.354 -9.270 24.709 1.00 81.44 196 PHE A O 1
ATOM 1554 N N . HIS A 1 197 ? -14.378 -10.197 24.185 1.00 82.88 197 HIS A N 1
ATOM 1555 C CA . HIS A 1 197 ? -14.346 -11.111 25.328 1.00 82.88 197 HIS A CA 1
ATOM 1556 C C . HIS A 1 197 ? -14.379 -10.367 26.677 1.00 82.88 197 HIS A C 1
ATOM 1558 O O . HIS A 1 197 ? -15.155 -10.721 27.565 1.00 82.88 197 HIS A O 1
ATOM 1564 N N . TYR A 1 198 ? -13.575 -9.310 26.830 1.00 83.94 198 TYR A N 1
ATOM 1565 C CA . TYR A 1 198 ? -13.520 -8.511 28.056 1.00 83.94 198 TYR A CA 1
ATOM 1566 C C . TYR A 1 198 ? -14.874 -7.883 28.405 1.00 83.94 198 TYR A C 1
ATOM 1568 O O . TYR A 1 198 ? -15.337 -7.980 29.542 1.00 83.94 198 TYR A O 1
ATOM 1576 N N . PHE A 1 199 ? -15.527 -7.252 27.429 1.00 80.88 199 PHE A N 1
ATOM 1577 C CA . PHE A 1 199 ? -16.820 -6.617 27.654 1.00 80.88 199 PHE A CA 1
ATOM 1578 C C . PHE A 1 199 ? -17.946 -7.639 27.797 1.00 80.88 199 PHE A C 1
ATOM 1580 O O . PHE A 1 199 ? -18.821 -7.424 28.630 1.00 80.88 199 PHE A O 1
ATOM 1587 N N . SER A 1 200 ? -17.904 -8.767 27.081 1.00 78.62 200 SER A N 1
ATOM 1588 C CA . SER A 1 200 ? -18.884 -9.851 27.233 1.00 78.62 200 SER A CA 1
ATOM 1589 C C . SER A 1 200 ? -18.854 -10.481 28.626 1.00 78.62 200 SER A C 1
ATOM 1591 O O . SER A 1 200 ? -19.914 -10.790 29.154 1.00 78.62 200 SER A O 1
ATOM 1593 N N . LYS A 1 201 ? -17.677 -10.637 29.246 1.00 75.31 201 LYS A N 1
ATOM 1594 C CA . LYS A 1 201 ? -17.552 -11.181 30.610 1.00 75.31 201 LYS A CA 1
ATOM 1595 C C . LYS A 1 201 ? -18.062 -10.222 31.696 1.00 75.31 201 LYS A C 1
ATOM 1597 O O . LYS A 1 201 ? -18.448 -10.666 32.771 1.00 75.31 201 LYS A O 1
ATOM 1602 N N . ASN A 1 202 ? -18.044 -8.919 31.417 1.00 61.94 202 ASN A N 1
ATOM 1603 C CA . ASN A 1 202 ? -18.474 -7.849 32.322 1.00 61.94 202 ASN A CA 1
ATOM 1604 C C . ASN A 1 202 ? -19.848 -7.266 31.914 1.00 61.94 202 ASN A C 1
ATOM 1606 O O . ASN A 1 202 ? -20.087 -6.059 32.053 1.00 61.94 202 ASN A O 1
ATOM 1610 N N . SER A 1 203 ? -20.709 -8.090 31.312 1.00 56.78 203 SER A N 1
ATOM 1611 C CA . SER A 1 203 ? -22.095 -7.782 30.922 1.00 56.78 203 SER A CA 1
ATOM 1612 C C . SER A 1 203 ? -23.046 -8.679 31.690 1.00 56.78 203 SER A C 1
ATOM 1614 O O . SER A 1 203 ? -24.090 -8.141 32.107 1.00 56.78 203 SER A O 1
#

pLDDT: mean 85.27, std 9.93, range [52.09, 97.5]

Foldseek 3Di:
DDDDPPDDPVRVVVVVVPPDDPVLLCVLCVHPCSQVVDPLLVVLLVVLVVVLVVCCVPVNQPLVVLLVVLLVVLLVPLVVVLVVLVVLLCCLVVDDDPQLVVVQQPDDDPSRGGNVSSLSSNSVVLSVLSVVLNVLSVVVVVCCVVDVVPPPPPDDPVRVSVVSSVSSSVSSSSSSSSVSCSVVSVVSSVVSVVSRVVSVVVD